Protein AF-A0A8J5R2Q1-F1 (afdb_monomer_lite)

Organism: NCBI:txid2053667

Sequence (293 aa):
MDLCDVNKKLYAVTLVGNIVWLPSKFLSENIPAETSPVNNTVGERALSIRMQKLSVTCGGLINKSMTWCVEAKNLLCGVEFQISDIKKQYLLIKEAVTLMSQINEQVSFITNVHASLAKPMNRSTVQLICRMIEVQRTLETTVYTLGPMVAQAQSRGLQYLSYEILIILENARKGLVQKDQGYRREKLDALSLTCLSMKLINGPGSADRRLIVRCALSCVRQLADAFKDDEVIKLKQKLDDYDIIADLHANIAEACDYSVLLHHQSMIPAYLMLVTGKFLARTRINFIKIKRT

Foldseek 3Di:
DDLQVVLLVDQWDDDDQLDIDGSLVVCVVPPPCVVDVRDPCSLVVVLVVCVVCLVVLLVVLLVVLVVLLVCCCPLLVPPDDDLVCLVVLLVSLLVLLVSLLSLLCSLNSNLSSCVVVVHDDDLVRLQSNVSSLVSSVVSLVSCVVSVVSLVVSLVSNLVVLLVVLLVLLVQLLVVLVPPPDDDDPLSVLLNVLSVLLNVLSPDQPDPVSLVSNVVSVVSSVVSDPSDDPVSVVVNVVSSVSNVCSNCSVVSSVVSNDPSNCVVCVVSVVSNVCVVVVVVVVVVPPDPDDDDDD

pLDDT: mean 86.74, std 14.73, range [30.5, 98.38]

Secondary structure (DSSP, 8-state):
--HHHHHHH-S-EEEETTEEE-HHHHHHHHS-TTT----TTHHHHHHHHHHHHHHHHHHHHHHHHHHHHHHHHHHHS-SS--GGGHHHHHHHHHHHHHHHHHHHHHHHHHHHHHHHTTPPPPHHHHHHHHHHHHHHHHHHHHHHHTHHHHHHHHHHHHHHHHHHHHHHHHHHHHHHHH------HHHHHHHHHHHHHHHHHTS---HHHHHHHHHHHHHHHHH---S-HHHHHHHHHHHHHHHHHHTHHHHHHHHT--THHHHTTTHHHHHHHHHHHHHHHHH-S--------

InterPro domains:
  IPR027307 WASH complex subunit 7 [PTHR31409] (3-286)
  IPR028191 WASH complex subunit 4, N-terminal [PF14745] (3-259)

Structure (mmCIF, N/CA/C/O backbone):
data_AF-A0A8J5R2Q1-F1
#
_entry.id   AF-A0A8J5R2Q1-F1
#
loop_
_atom_site.group_PDB
_atom_site.id
_atom_site.type_symbol
_atom_site.label_atom_id
_atom_site.label_alt_id
_atom_site.label_comp_id
_atom_site.label_asym_id
_atom_site.label_entity_id
_atom_site.label_seq_id
_atom_site.pdbx_PDB_ins_code
_atom_site.Cartn_x
_atom_site.Cartn_y
_atom_site.Cartn_z
_atom_site.occupancy
_atom_site.B_iso_or_equiv
_atom_site.auth_seq_id
_atom_site.auth_comp_id
_atom_site.auth_asym_id
_atom_site.auth_atom_id
_atom_site.pdbx_PDB_model_num
ATOM 1 N N . MET A 1 1 ? -15.665 16.256 -8.809 1.00 48.78 1 MET A N 1
ATOM 2 C CA . MET A 1 1 ? -14.461 16.326 -9.663 1.00 48.78 1 MET A CA 1
ATOM 3 C C . MET A 1 1 ? -14.903 15.862 -11.035 1.00 48.78 1 MET A C 1
ATOM 5 O O . MET A 1 1 ? -15.480 14.786 -11.099 1.00 48.78 1 MET A O 1
ATOM 9 N N . ASP A 1 2 ? -14.762 16.689 -12.067 1.00 70.12 2 ASP A N 1
ATOM 10 C CA . ASP A 1 2 ? -15.234 16.358 -13.417 1.00 70.12 2 ASP A CA 1
ATOM 11 C C . ASP A 1 2 ? -14.328 15.289 -14.068 1.00 70.12 2 ASP A C 1
ATOM 13 O O . ASP A 1 2 ? -13.113 15.276 -13.848 1.00 70.12 2 ASP A O 1
ATOM 17 N N . LEU A 1 3 ? -14.910 14.383 -14.854 1.00 64.44 3 LEU A N 1
ATOM 18 C CA . LEU A 1 3 ? -14.243 13.250 -15.508 1.00 64.44 3 LEU A CA 1
ATOM 19 C C . LEU A 1 3 ? -13.132 13.731 -16.462 1.00 64.44 3 LEU A C 1
ATOM 21 O O . LEU A 1 3 ? -12.053 13.135 -16.538 1.00 64.44 3 LEU A O 1
ATOM 25 N N . CYS A 1 4 ? -13.352 14.877 -17.114 1.00 64.12 4 CYS A N 1
ATOM 26 C CA . CYS A 1 4 ? -12.366 15.543 -17.965 1.00 64.12 4 CYS A CA 1
ATOM 27 C C . CYS A 1 4 ? -11.148 16.066 -17.182 1.00 64.12 4 CYS A C 1
ATOM 29 O O . CYS A 1 4 ? -10.020 16.021 -17.682 1.00 64.12 4 CYS A O 1
ATOM 31 N N . ASP A 1 5 ? -11.336 16.526 -15.944 1.00 67.19 5 ASP A N 1
ATOM 32 C CA . ASP A 1 5 ? -10.234 16.993 -15.096 1.00 67.19 5 ASP A CA 1
ATOM 33 C C . ASP A 1 5 ? -9.427 15.839 -14.496 1.00 67.19 5 ASP A C 1
ATOM 35 O O . ASP A 1 5 ? -8.221 15.980 -14.271 1.00 67.19 5 ASP A O 1
ATOM 39 N N . VAL A 1 6 ? -10.056 14.681 -14.287 1.00 65.88 6 VAL A N 1
ATOM 40 C CA . VAL A 1 6 ? -9.359 13.443 -13.909 1.00 65.88 6 VAL A CA 1
ATOM 41 C C . VAL A 1 6 ? -8.473 12.950 -15.059 1.00 65.88 6 VAL A C 1
ATOM 43 O O . VAL A 1 6 ? -7.306 12.643 -14.821 1.00 65.88 6 VAL A O 1
ATOM 46 N N . ASN A 1 7 ? -8.955 12.980 -16.308 1.00 66.62 7 ASN A N 1
ATOM 47 C CA . ASN A 1 7 ? -8.178 12.595 -17.500 1.00 66.62 7 ASN A CA 1
ATOM 48 C C . ASN A 1 7 ? -6.899 13.441 -17.693 1.00 66.62 7 ASN A C 1
ATOM 50 O O . ASN A 1 7 ? -5.855 12.930 -18.088 1.00 66.62 7 ASN A O 1
ATOM 54 N N . LYS A 1 8 ? -6.927 14.738 -17.348 1.00 65.69 8 LYS A N 1
ATOM 55 C CA . LYS A 1 8 ? -5.720 15.593 -17.385 1.00 65.69 8 LYS A CA 1
ATOM 56 C C . LYS A 1 8 ? -4.658 15.175 -16.360 1.00 65.69 8 LYS A C 1
ATOM 58 O O . LYS A 1 8 ? -3.478 15.457 -16.560 1.00 65.69 8 LYS A O 1
ATOM 63 N N . LYS A 1 9 ? -5.070 14.554 -15.250 1.00 67.50 9 LYS A N 1
ATOM 64 C CA . LYS A 1 9 ? -4.184 14.124 -14.153 1.00 67.50 9 LYS A CA 1
ATOM 65 C C . LYS A 1 9 ? -3.709 12.680 -14.316 1.00 67.50 9 LYS A C 1
ATOM 67 O O . LYS A 1 9 ? -2.588 12.370 -13.922 1.00 67.50 9 LYS A O 1
ATOM 72 N N . LEU A 1 10 ? -4.542 11.820 -14.898 1.00 67.25 10 LEU A N 1
ATOM 73 C CA . LEU A 1 10 ? -4.298 10.394 -15.094 1.00 67.25 10 LEU A CA 1
ATOM 74 C C . LEU A 1 10 ? -4.350 10.077 -16.589 1.00 67.25 10 LEU A C 1
ATOM 76 O O . LEU A 1 10 ? -5.414 9.823 -17.139 1.00 67.25 10 LEU A O 1
ATOM 80 N N . TYR A 1 11 ? -3.192 10.106 -17.251 1.00 74.25 11 TYR A N 1
ATOM 81 C CA . TYR A 1 11 ? -3.119 9.806 -18.684 1.00 74.25 11 TYR A CA 1
ATOM 82 C C . TYR A 1 11 ? -3.267 8.310 -18.994 1.00 74.25 11 TYR A C 1
ATOM 84 O O . TYR A 1 11 ? -3.882 7.930 -19.985 1.00 74.25 11 TYR A O 1
ATOM 92 N N . ALA A 1 12 ? -2.660 7.461 -18.172 1.00 80.06 12 ALA A N 1
ATOM 93 C CA . ALA A 1 12 ? -2.577 6.032 -18.412 1.00 80.06 12 ALA A CA 1
ATOM 94 C C . ALA A 1 12 ? -2.687 5.294 -17.085 1.00 80.06 12 ALA A C 1
ATOM 96 O O . ALA A 1 12 ? -2.024 5.664 -16.113 1.00 80.06 12 ALA A O 1
ATOM 97 N N . VAL A 1 13 ? -3.507 4.249 -17.073 1.00 82.12 13 VAL A N 1
ATOM 98 C CA . VAL A 1 13 ? -3.646 3.323 -15.951 1.00 82.12 13 VAL A CA 1
ATOM 99 C C . VAL A 1 13 ? -3.284 1.937 -16.460 1.00 82.12 13 VAL A C 1
ATOM 101 O O . VAL A 1 13 ? -3.893 1.442 -17.406 1.00 82.12 13 VAL A O 1
ATOM 104 N N . THR A 1 14 ? -2.275 1.314 -15.859 1.00 82.69 14 THR A N 1
ATOM 105 C CA . THR A 1 14 ? -1.981 -0.098 -16.118 1.00 82.69 14 THR A CA 1
ATOM 106 C C . THR A 1 14 ? -3.110 -0.934 -15.524 1.00 82.69 14 THR A C 1
ATOM 108 O O . THR A 1 14 ? -3.386 -0.812 -14.335 1.00 82.69 14 THR A O 1
ATOM 111 N N . LEU A 1 15 ? -3.772 -1.748 -16.349 1.00 81.44 15 LEU A N 1
ATOM 112 C CA . LEU A 1 15 ? -4.810 -2.671 -15.890 1.00 81.44 15 LEU A CA 1
ATOM 113 C C . LEU A 1 15 ? -4.178 -3.972 -15.397 1.00 81.44 15 LEU A C 1
ATOM 115 O O . LEU A 1 15 ? -4.297 -4.316 -14.229 1.00 81.44 15 LEU A O 1
ATOM 119 N N . VAL A 1 16 ? -3.499 -4.681 -16.301 1.00 76.06 16 VAL A N 1
ATOM 120 C CA . VAL A 1 16 ? -2.819 -5.954 -16.037 1.00 76.06 16 VAL A CA 1
ATOM 121 C C . VAL A 1 16 ? -1.611 -6.051 -16.964 1.00 76.06 16 VAL A C 1
ATOM 123 O O . VAL A 1 16 ? -1.753 -5.888 -18.178 1.00 76.06 16 VAL A O 1
ATOM 126 N N . GLY A 1 17 ? -0.426 -6.315 -16.409 1.00 77.44 17 GLY A N 1
ATOM 127 C CA . GLY A 1 17 ? 0.807 -6.473 -17.183 1.00 77.44 17 GLY A CA 1
ATOM 128 C C . GLY A 1 17 ? 1.112 -5.259 -18.068 1.00 77.44 17 GLY A C 1
ATOM 129 O O . GLY A 1 17 ? 1.330 -4.148 -17.582 1.00 77.44 17 GLY A O 1
ATOM 130 N N . ASN A 1 18 ? 1.113 -5.463 -19.388 1.00 77.94 18 ASN A N 1
ATOM 131 C CA . ASN A 1 18 ? 1.321 -4.415 -20.394 1.00 77.94 18 ASN A CA 1
ATOM 132 C C . ASN A 1 18 ? 0.034 -3.783 -20.945 1.00 77.94 18 ASN A C 1
ATOM 134 O O . ASN A 1 18 ? 0.104 -2.926 -21.830 1.00 77.94 18 ASN A O 1
ATOM 138 N N . ILE A 1 19 ? -1.137 -4.198 -20.462 1.00 80.44 19 ILE A N 1
ATOM 139 C CA . ILE A 1 19 ? -2.418 -3.654 -20.908 1.00 80.44 19 ILE A CA 1
ATOM 140 C C . ILE A 1 19 ? -2.651 -2.320 -20.205 1.00 80.44 19 ILE A C 1
ATOM 142 O O . ILE A 1 19 ? -2.777 -2.251 -18.981 1.00 80.44 19 ILE A O 1
ATOM 146 N N . VAL A 1 20 ? -2.736 -1.254 -20.998 1.00 85.38 20 VAL A N 1
ATOM 147 C CA . VAL A 1 20 ? -2.997 0.104 -20.518 1.00 85.38 20 VAL A CA 1
ATOM 148 C C . VAL A 1 20 ? -4.400 0.522 -20.893 1.00 85.38 20 VAL A C 1
ATOM 150 O O . VAL A 1 20 ? -4.798 0.442 -22.055 1.00 85.38 20 VAL A O 1
ATOM 153 N N . TRP A 1 21 ? -5.112 1.058 -19.915 1.00 85.06 21 TRP A N 1
ATOM 154 C CA . TRP A 1 21 ? -6.302 1.845 -20.156 1.00 85.06 21 TRP A CA 1
ATOM 155 C C . TRP A 1 21 ? -5.938 3.323 -20.282 1.00 85.06 21 TRP A C 1
ATOM 157 O O . TRP A 1 21 ? -5.275 3.901 -19.416 1.00 85.06 21 TRP A O 1
ATOM 167 N N . LEU A 1 22 ? -6.369 3.927 -21.387 1.00 83.88 22 LEU A N 1
ATOM 168 C CA . LEU A 1 22 ? -6.197 5.346 -21.676 1.00 83.88 22 LEU A CA 1
ATOM 169 C C . LEU A 1 22 ? -7.560 6.024 -21.518 1.00 83.88 22 LEU A C 1
ATOM 171 O O . LEU A 1 22 ? -8.430 5.810 -22.371 1.00 83.88 22 LEU A O 1
ATOM 175 N N . PRO A 1 23 ? -7.773 6.846 -20.474 1.00 80.50 23 PRO A N 1
ATOM 176 C CA . PRO A 1 23 ? -9.061 7.495 -20.268 1.00 80.50 23 PRO A CA 1
ATOM 177 C C . PRO A 1 23 ? -9.433 8.383 -21.456 1.00 80.50 23 PRO A C 1
ATOM 179 O O . PRO A 1 23 ? -10.582 8.388 -21.873 1.00 80.50 23 PRO A O 1
ATOM 182 N N . SER A 1 24 ? -8.462 9.052 -22.085 1.00 76.44 24 SER A N 1
ATOM 183 C CA . SER A 1 24 ? -8.674 9.838 -23.306 1.00 76.44 24 SER A CA 1
ATOM 184 C C . SER A 1 24 ? -9.337 9.035 -24.428 1.00 76.44 24 SER A C 1
ATOM 186 O O . SER A 1 24 ? -10.304 9.512 -25.015 1.00 76.44 24 SER A O 1
ATOM 188 N N . LYS A 1 25 ? -8.856 7.812 -24.684 1.00 78.81 25 LYS A N 1
ATOM 189 C CA . LYS A 1 25 ? -9.403 6.916 -25.709 1.00 78.81 25 LYS A CA 1
ATOM 190 C C . LYS A 1 25 ? -10.830 6.489 -25.362 1.00 78.81 25 LYS A C 1
ATOM 192 O O . LYS A 1 25 ? -11.720 6.569 -26.201 1.00 78.81 25 LYS A O 1
ATOM 197 N N . PHE A 1 26 ? -11.059 6.116 -24.104 1.00 82.38 26 PHE A N 1
ATOM 198 C CA . PHE A 1 26 ? -12.391 5.758 -23.625 1.00 82.38 26 PHE A CA 1
ATOM 199 C C . PHE A 1 26 ? -13.388 6.915 -23.784 1.00 82.38 26 PHE A C 1
ATOM 201 O O . PHE A 1 26 ? -14.485 6.714 -24.298 1.00 82.38 26 PHE A O 1
ATOM 208 N N . LEU A 1 27 ? -13.000 8.133 -23.396 1.00 78.50 27 LEU A N 1
ATOM 209 C CA . LEU A 1 27 ? -13.856 9.314 -23.521 1.00 78.50 27 LEU A CA 1
ATOM 210 C C . LEU A 1 27 ? -14.140 9.642 -24.990 1.00 78.50 27 LEU A C 1
ATOM 212 O O . LEU A 1 27 ? -15.287 9.913 -25.316 1.00 78.50 27 LEU A O 1
ATOM 216 N N . SER A 1 28 ? -13.151 9.556 -25.888 1.00 77.38 28 SER A N 1
ATOM 217 C CA . SER A 1 28 ? -13.387 9.806 -27.320 1.00 77.38 28 SER A CA 1
ATOM 218 C C . SER A 1 28 ? -14.335 8.799 -27.970 1.00 77.38 28 SER A C 1
ATOM 220 O O . SER A 1 28 ? -15.006 9.136 -28.937 1.00 77.38 28 SER A O 1
ATOM 222 N N . GLU A 1 29 ? -14.375 7.567 -27.460 1.00 81.31 29 GLU A N 1
ATOM 223 C CA . GLU A 1 29 ? -15.229 6.502 -27.995 1.00 81.31 29 GLU A CA 1
ATOM 224 C C . GLU A 1 29 ? -16.657 6.554 -27.430 1.00 81.31 29 GLU A C 1
ATOM 226 O O . GLU A 1 29 ? -17.583 6.080 -28.082 1.00 81.31 29 GLU A O 1
ATOM 231 N N . ASN A 1 30 ? -16.848 7.124 -26.233 1.00 81.94 30 ASN A N 1
ATOM 232 C CA . ASN A 1 30 ? -18.110 7.030 -25.487 1.00 81.94 30 ASN A CA 1
ATOM 233 C C . ASN A 1 30 ? -18.780 8.383 -25.189 1.00 81.94 30 ASN A C 1
ATOM 235 O O . ASN A 1 30 ? -19.914 8.401 -24.716 1.00 81.94 30 ASN A O 1
ATOM 239 N N . ILE A 1 31 ? -18.107 9.512 -25.437 1.00 78.12 31 ILE A N 1
ATOM 240 C CA . ILE A 1 31 ? -18.634 10.860 -25.189 1.00 78.12 31 ILE A CA 1
ATOM 241 C C . ILE A 1 31 ? -18.698 11.644 -26.511 1.00 78.12 31 ILE A C 1
ATOM 243 O O . ILE A 1 31 ? -17.717 11.649 -27.257 1.00 78.12 31 ILE A O 1
ATOM 247 N N . PRO A 1 32 ? -19.813 12.344 -26.812 1.00 74.31 32 PRO A N 1
ATOM 248 C CA . PRO A 1 32 ? -19.925 13.180 -28.005 1.00 74.31 32 PRO A CA 1
ATOM 249 C C . PRO A 1 32 ? -18.809 14.231 -28.081 1.00 74.31 32 PRO A C 1
ATOM 251 O O . PRO A 1 32 ? -18.563 14.957 -27.112 1.00 74.31 32 PRO A O 1
ATOM 254 N N . ALA A 1 33 ? -18.167 14.350 -29.249 1.00 65.12 33 ALA A N 1
ATOM 255 C CA . ALA A 1 33 ? -16.997 15.208 -29.485 1.00 65.12 33 ALA A CA 1
ATOM 256 C C . ALA A 1 33 ? -17.210 16.690 -29.109 1.00 65.12 33 ALA A C 1
ATOM 258 O O . ALA A 1 33 ? -16.263 17.387 -28.750 1.00 65.12 33 ALA A O 1
ATOM 259 N N . GLU A 1 34 ? -18.459 17.154 -29.133 1.00 60.84 34 GLU A N 1
ATOM 260 C CA . GLU A 1 34 ? -18.891 18.510 -28.767 1.00 60.84 34 GLU A CA 1
ATOM 261 C C . GLU A 1 34 ? -18.707 18.828 -27.273 1.00 60.84 34 GLU A C 1
ATOM 263 O O . GLU A 1 34 ? -18.652 19.994 -26.888 1.00 60.84 34 GLU A O 1
ATOM 268 N N . THR A 1 35 ? -18.572 17.802 -26.426 1.00 60.38 35 THR A N 1
ATOM 269 C CA . THR A 1 35 ? -18.479 17.942 -24.961 1.00 60.38 35 THR A CA 1
ATOM 270 C C . THR A 1 35 ? -17.088 17.641 -24.393 1.00 60.38 35 THR A C 1
ATOM 272 O O . THR A 1 35 ? -16.826 17.934 -23.227 1.00 60.38 35 THR A O 1
ATOM 275 N N . SER A 1 36 ? -16.158 17.105 -25.196 1.00 56.88 36 SER A N 1
ATOM 276 C CA . SER A 1 36 ? -14.777 16.865 -24.760 1.00 56.88 36 SER A CA 1
ATOM 277 C C . SER A 1 36 ? -13.800 16.834 -25.945 1.00 56.88 36 SER A C 1
ATOM 279 O O . SER A 1 36 ? -13.680 15.805 -26.613 1.00 56.88 36 SER A O 1
ATOM 281 N N . PRO A 1 37 ? -13.049 17.919 -26.224 1.00 59.97 37 PRO A N 1
ATOM 282 C CA . PRO A 1 37 ? -11.955 17.859 -27.185 1.00 59.97 37 PRO A CA 1
ATOM 283 C C . PRO A 1 37 ? -10.823 17.008 -26.594 1.00 59.97 37 PRO A C 1
ATOM 285 O O . PRO A 1 37 ? -9.973 17.486 -25.835 1.00 59.97 37 PRO A O 1
ATOM 288 N N . VAL A 1 38 ? -10.823 15.715 -26.919 1.00 60.94 38 VAL A N 1
ATOM 289 C CA . VAL A 1 38 ? -9.773 14.785 -26.502 1.00 60.94 38 VAL A CA 1
ATOM 290 C C . VAL A 1 38 ? -8.469 15.168 -27.198 1.00 60.94 38 VAL A C 1
ATOM 292 O O . VAL A 1 38 ? -8.330 15.092 -28.416 1.00 60.94 38 VAL A O 1
ATOM 295 N N . ASN A 1 39 ? -7.493 15.619 -26.412 1.00 65.81 39 ASN A N 1
ATOM 296 C CA . ASN A 1 39 ? -6.206 16.058 -26.932 1.00 65.81 39 ASN A CA 1
ATOM 297 C C . ASN A 1 39 ? -5.215 14.884 -27.007 1.00 65.81 39 ASN A C 1
ATOM 299 O O . ASN A 1 39 ? -4.712 14.415 -25.984 1.00 65.81 39 ASN A O 1
ATOM 303 N N . ASN A 1 40 ? -4.867 14.465 -28.226 1.00 65.69 40 ASN A N 1
ATOM 304 C CA . ASN A 1 40 ? -3.951 13.344 -28.482 1.00 65.69 40 ASN A CA 1
ATOM 305 C C . ASN A 1 40 ? -2.513 13.566 -27.965 1.00 65.69 40 ASN A C 1
ATOM 307 O O . ASN A 1 40 ? -1.751 12.614 -27.835 1.00 65.69 40 ASN A O 1
ATOM 311 N N . THR A 1 41 ? -2.133 14.798 -27.608 1.00 74.00 41 THR A N 1
ATOM 312 C CA . THR A 1 41 ? -0.783 15.113 -27.092 1.00 74.00 41 THR A CA 1
ATOM 313 C C . THR A 1 41 ? -0.646 14.966 -25.572 1.00 74.00 41 THR A C 1
ATOM 315 O O . THR A 1 41 ? 0.454 15.130 -25.039 1.00 74.00 41 THR A O 1
ATOM 318 N N . VAL A 1 42 ? -1.732 14.667 -24.843 1.00 77.94 42 VAL A N 1
ATOM 319 C CA . VAL A 1 42 ? -1.701 14.532 -23.370 1.00 77.94 42 VAL A CA 1
ATOM 320 C C . VAL A 1 42 ? -0.731 13.432 -22.942 1.00 77.94 42 VAL A C 1
ATOM 322 O O . VAL A 1 42 ? 0.013 13.619 -21.980 1.00 77.94 42 VAL A O 1
ATOM 325 N N . GLY A 1 43 ? -0.661 12.339 -23.701 1.00 77.00 43 GLY A N 1
ATOM 326 C CA . GLY A 1 43 ? 0.247 11.230 -23.421 1.00 77.00 43 GLY A CA 1
ATOM 327 C C . GLY A 1 43 ? 1.709 11.567 -23.548 1.00 77.00 43 GLY A C 1
ATOM 328 O O . GLY A 1 43 ? 2.506 11.274 -22.660 1.00 77.00 43 GLY A O 1
ATOM 329 N N . GLU A 1 44 ? 2.056 12.243 -24.634 1.00 83.31 44 GLU A N 1
ATOM 330 C CA . GLU A 1 44 ? 3.425 12.678 -24.871 1.00 83.31 44 GLU A CA 1
ATOM 331 C C . GLU A 1 44 ? 3.872 13.694 -23.823 1.00 83.31 44 GLU A C 1
ATOM 333 O O . GLU A 1 44 ? 4.995 13.613 -23.327 1.00 83.31 44 GLU A O 1
ATOM 338 N N . ARG A 1 45 ? 2.978 14.612 -23.430 1.00 85.50 45 ARG A N 1
ATOM 339 C CA . ARG A 1 45 ? 3.243 15.562 -22.345 1.00 85.50 45 ARG A CA 1
ATOM 340 C C . ARG A 1 45 ? 3.423 14.855 -21.006 1.00 85.50 45 ARG A C 1
ATOM 342 O O . ARG A 1 45 ? 4.389 15.149 -20.306 1.00 85.50 45 ARG A O 1
ATOM 349 N N . ALA A 1 46 ? 2.543 13.917 -20.660 1.00 85.06 46 ALA A N 1
ATOM 350 C CA . ALA A 1 46 ? 2.636 13.153 -19.418 1.00 85.06 46 ALA A CA 1
ATOM 351 C C . ALA A 1 46 ? 3.943 12.347 -19.349 1.00 85.06 46 ALA A C 1
ATOM 353 O O . ALA A 1 46 ? 4.653 12.411 -18.340 1.00 85.06 46 ALA A O 1
ATOM 354 N N . LEU A 1 47 ? 4.303 1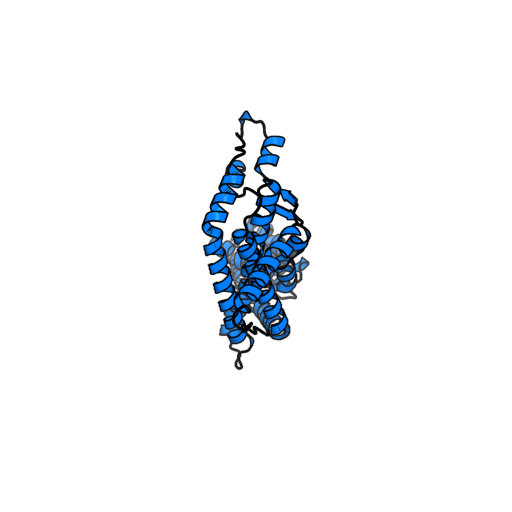1.662 -20.442 1.00 87.62 47 LEU A N 1
ATOM 355 C CA . LEU A 1 47 ? 5.572 10.951 -20.559 1.00 87.62 47 LEU A CA 1
ATOM 356 C C . LEU A 1 47 ? 6.755 11.916 -20.433 1.00 87.62 47 LEU A C 1
ATOM 358 O O . LEU A 1 47 ? 7.647 11.677 -19.627 1.00 87.62 47 LEU A O 1
ATOM 362 N N . SER A 1 48 ? 6.744 13.038 -21.157 1.00 89.25 48 SER A N 1
ATOM 363 C CA . SER A 1 48 ? 7.814 14.042 -21.109 1.00 89.25 48 SER A CA 1
ATOM 364 C C . SER A 1 48 ? 8.034 14.590 -19.695 1.00 89.25 48 SER A C 1
ATOM 366 O O . SER A 1 48 ? 9.174 14.678 -19.241 1.00 89.25 48 SER A O 1
ATOM 368 N N . ILE A 1 49 ? 6.963 14.918 -18.965 1.00 89.69 49 ILE A N 1
ATOM 369 C CA . ILE A 1 49 ? 7.045 15.424 -17.584 1.00 89.69 49 ILE A CA 1
ATOM 370 C C . ILE A 1 49 ? 7.662 14.374 -16.650 1.00 89.69 49 ILE A C 1
ATOM 372 O O . ILE A 1 49 ? 8.534 14.700 -15.839 1.00 89.69 49 ILE A O 1
ATOM 376 N N . ARG A 1 50 ? 7.232 13.109 -16.756 1.00 89.56 50 ARG A N 1
ATOM 377 C CA . ARG A 1 50 ? 7.782 12.007 -15.948 1.00 89.56 50 ARG A CA 1
ATOM 378 C C . ARG A 1 50 ? 9.245 11.739 -16.308 1.00 89.56 50 ARG A C 1
ATOM 380 O O . ARG A 1 50 ? 10.067 11.596 -15.407 1.00 89.56 50 ARG A O 1
ATOM 387 N N . MET A 1 51 ? 9.593 11.779 -17.593 1.00 92.62 51 MET A N 1
ATOM 388 C CA . MET A 1 51 ? 10.962 11.590 -18.073 1.00 92.62 51 MET A CA 1
ATOM 389 C C . MET A 1 51 ? 11.926 12.675 -17.585 1.00 92.62 51 MET A C 1
ATOM 391 O O . MET A 1 51 ? 13.038 12.349 -17.173 1.00 92.62 51 MET A O 1
ATOM 395 N N . GLN A 1 52 ? 11.501 13.944 -17.549 1.00 92.81 52 GLN A N 1
ATOM 396 C CA . GLN A 1 52 ? 12.317 15.048 -17.019 1.00 92.81 52 GLN A CA 1
ATOM 397 C C . GLN A 1 52 ? 12.692 14.851 -15.544 1.00 92.81 52 GLN A C 1
ATOM 399 O O . GLN A 1 52 ? 13.780 15.234 -15.121 1.00 92.81 52 GLN A O 1
ATOM 404 N N . LYS A 1 53 ? 11.803 14.235 -14.758 1.00 93.81 53 LYS A N 1
ATOM 405 C CA . LYS A 1 53 ? 12.011 13.997 -13.322 1.00 93.81 53 LYS A CA 1
ATOM 406 C C . LYS A 1 53 ? 12.563 12.607 -13.010 1.00 93.81 53 LYS A C 1
ATOM 408 O O . LYS A 1 53 ? 12.951 12.367 -11.870 1.00 93.81 53 LYS A O 1
ATOM 413 N N . LEU A 1 54 ? 12.650 11.710 -13.996 1.00 95.12 54 LEU A N 1
ATOM 414 C CA . LEU A 1 54 ? 12.942 10.292 -13.781 1.00 95.12 54 LEU A CA 1
ATOM 415 C C . LEU A 1 54 ? 14.237 10.057 -13.004 1.00 95.12 54 LEU A C 1
ATOM 417 O O . LEU A 1 54 ? 14.243 9.280 -12.056 1.00 95.12 54 LEU A O 1
ATOM 421 N N . SER A 1 55 ? 15.329 10.735 -13.365 1.00 96.31 55 SER A N 1
ATOM 422 C CA . SER A 1 55 ? 16.612 10.542 -12.677 1.00 96.31 55 SER A CA 1
ATOM 423 C C . SER A 1 55 ? 16.550 10.961 -11.205 1.00 96.31 55 SER A C 1
ATOM 425 O O . SER A 1 55 ? 17.123 10.282 -10.354 1.00 96.31 55 SER A O 1
ATOM 427 N N . VAL A 1 56 ? 15.848 12.058 -10.899 1.00 96.94 56 VAL A N 1
ATOM 428 C CA . VAL A 1 56 ? 15.679 12.564 -9.527 1.00 96.94 56 VAL A CA 1
ATOM 429 C C . VAL A 1 56 ? 14.767 11.633 -8.734 1.00 96.94 56 VAL A C 1
ATOM 431 O O . VAL A 1 56 ? 15.112 11.245 -7.621 1.00 96.94 56 VAL A O 1
ATOM 434 N N . THR A 1 57 ? 13.645 11.215 -9.322 1.00 96.62 57 THR A N 1
ATOM 435 C CA . THR A 1 57 ? 12.718 10.255 -8.712 1.00 96.62 57 THR A CA 1
ATOM 436 C C . THR A 1 57 ? 13.406 8.921 -8.430 1.00 96.62 57 THR A C 1
ATOM 438 O O . THR A 1 57 ? 13.313 8.418 -7.315 1.00 96.62 57 THR A O 1
ATOM 441 N N . CYS A 1 58 ? 14.154 8.381 -9.397 1.00 97.69 58 CYS A N 1
ATOM 442 C CA . CYS A 1 58 ? 14.933 7.155 -9.240 1.00 97.69 58 CYS A CA 1
ATOM 443 C C . CYS A 1 58 ? 15.940 7.290 -8.088 1.00 97.69 58 CYS A C 1
ATOM 445 O O . CYS A 1 58 ? 15.927 6.473 -7.173 1.00 97.69 58 CYS A O 1
ATOM 447 N N . GLY A 1 59 ? 16.753 8.353 -8.071 1.00 97.25 59 GLY A N 1
ATOM 448 C CA . GLY A 1 59 ? 17.705 8.598 -6.981 1.00 97.25 59 GLY A CA 1
ATOM 449 C C . GLY A 1 59 ? 17.033 8.730 -5.609 1.00 97.25 59 GLY A C 1
ATOM 450 O O . GLY A 1 59 ? 17.502 8.145 -4.636 1.00 97.25 59 GLY A O 1
ATOM 451 N N . GLY A 1 60 ? 15.902 9.436 -5.535 1.00 97.88 60 GLY A N 1
ATOM 452 C CA . GLY A 1 60 ? 15.126 9.591 -4.304 1.00 97.88 60 GLY A CA 1
ATOM 453 C C . GLY A 1 60 ? 14.548 8.273 -3.785 1.00 97.88 60 GLY A C 1
ATOM 454 O O . GLY A 1 60 ? 14.646 7.999 -2.591 1.00 97.88 60 GLY A O 1
ATOM 455 N N . LEU A 1 61 ? 13.989 7.441 -4.669 1.00 97.94 61 LEU A N 1
ATOM 456 C CA . LEU A 1 61 ? 13.465 6.120 -4.310 1.00 97.94 61 LEU A CA 1
ATOM 457 C C . LEU A 1 61 ? 14.580 5.177 -3.853 1.00 97.94 61 LEU A C 1
ATOM 459 O O . LEU A 1 61 ? 14.411 4.500 -2.843 1.00 97.94 61 LEU A O 1
ATOM 463 N N . ILE A 1 62 ? 15.731 5.177 -4.534 1.00 97.69 62 ILE A N 1
ATOM 464 C CA . ILE A 1 62 ? 16.903 4.391 -4.122 1.00 97.69 62 ILE A CA 1
ATOM 465 C C . ILE A 1 62 ? 17.341 4.801 -2.714 1.00 97.69 62 ILE A C 1
ATOM 467 O O . ILE A 1 62 ? 17.455 3.945 -1.842 1.00 97.69 62 ILE A O 1
ATOM 471 N N . ASN A 1 63 ? 17.529 6.100 -2.469 1.00 98.00 63 ASN A N 1
ATOM 472 C CA . ASN A 1 63 ? 17.982 6.588 -1.167 1.00 98.00 63 ASN A CA 1
ATOM 473 C C . ASN A 1 63 ? 17.008 6.208 -0.045 1.00 98.00 63 ASN A C 1
ATOM 475 O O . ASN A 1 63 ? 17.436 5.628 0.947 1.00 98.00 63 ASN A O 1
ATOM 479 N N . LYS A 1 64 ? 15.703 6.452 -0.230 1.00 98.38 64 LYS A N 1
ATOM 480 C CA . LYS A 1 64 ? 14.676 6.067 0.752 1.00 98.38 64 LYS A CA 1
ATOM 481 C C . LYS A 1 64 ? 14.664 4.564 1.019 1.00 98.38 64 LYS A C 1
ATOM 483 O O . LYS A 1 64 ? 14.587 4.151 2.167 1.00 98.38 64 LYS A O 1
ATOM 488 N N . SER A 1 65 ? 14.798 3.751 -0.027 1.00 98.25 65 SER A N 1
ATOM 489 C CA . SER A 1 65 ? 14.813 2.290 0.096 1.00 98.25 65 SER A CA 1
ATOM 490 C C . SER A 1 65 ? 16.024 1.791 0.885 1.00 98.25 65 SER A C 1
ATOM 492 O O . SER A 1 65 ? 15.899 0.895 1.717 1.00 98.25 65 SER A O 1
ATOM 494 N N . MET A 1 66 ? 17.199 2.386 0.661 1.00 96.94 66 MET A N 1
ATOM 495 C CA . MET A 1 66 ? 18.410 2.035 1.407 1.00 96.94 66 MET A CA 1
ATOM 496 C C . MET A 1 66 ? 18.322 2.477 2.869 1.00 96.94 66 MET A C 1
ATOM 498 O O . MET A 1 66 ? 18.679 1.697 3.751 1.00 96.94 66 MET A O 1
ATOM 502 N N . THR A 1 67 ? 17.807 3.683 3.134 1.00 97.94 67 THR A N 1
ATOM 503 C CA . THR A 1 67 ? 17.518 4.157 4.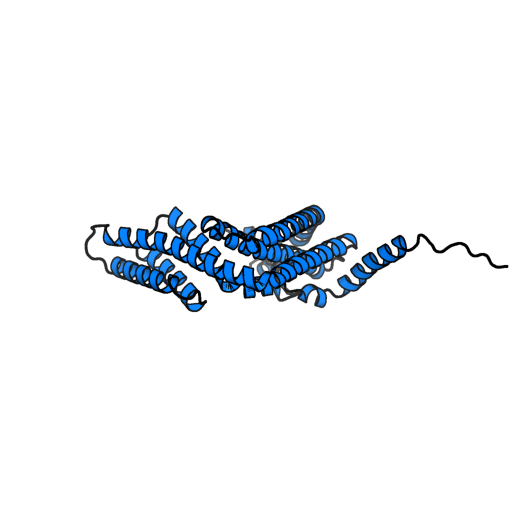496 1.00 97.94 67 THR A CA 1
ATOM 504 C C . THR A 1 67 ? 16.570 3.199 5.207 1.00 97.94 67 THR A C 1
ATOM 506 O O . THR A 1 67 ? 16.898 2.713 6.288 1.00 97.94 67 THR A O 1
ATOM 509 N N . TRP A 1 68 ? 15.469 2.827 4.552 1.00 98.12 68 TRP A N 1
ATOM 510 C CA . TRP A 1 68 ? 14.505 1.872 5.085 1.00 98.12 68 TRP A CA 1
ATOM 511 C C . TRP A 1 68 ? 15.156 0.526 5.435 1.00 98.12 68 TRP A C 1
ATOM 513 O O . TRP A 1 68 ? 14.921 -0.005 6.515 1.00 98.12 68 TRP A O 1
ATOM 523 N N . CYS A 1 69 ? 16.035 -0.015 4.580 1.00 96.81 69 CYS A N 1
ATOM 524 C CA . CYS A 1 69 ? 16.726 -1.282 4.860 1.00 96.81 69 CYS A CA 1
ATOM 525 C C . CYS A 1 69 ? 17.579 -1.224 6.139 1.00 96.81 69 CYS A C 1
ATOM 527 O O . CYS A 1 69 ? 17.672 -2.214 6.869 1.00 96.81 69 CYS A O 1
ATOM 529 N N . VAL A 1 70 ? 18.229 -0.087 6.400 1.00 95.88 70 VAL A N 1
ATOM 530 C CA . VAL A 1 70 ? 19.035 0.122 7.611 1.00 95.88 70 VAL A CA 1
ATOM 531 C C . VAL A 1 70 ? 18.129 0.272 8.831 1.00 95.88 70 VAL A C 1
ATOM 533 O O . VAL A 1 70 ? 18.343 -0.398 9.842 1.00 95.88 70 VAL A O 1
ATOM 536 N N . GLU A 1 71 ? 17.088 1.096 8.729 1.00 95.56 71 GLU A N 1
ATOM 537 C CA . GLU A 1 71 ? 16.122 1.314 9.808 1.00 95.56 71 GLU A CA 1
ATOM 538 C C . GLU A 1 71 ? 15.378 0.030 10.186 1.00 95.56 71 GLU A C 1
ATOM 540 O O . GLU A 1 71 ? 15.227 -0.255 11.371 1.00 95.56 71 GLU A O 1
ATOM 545 N N . ALA A 1 72 ? 15.002 -0.796 9.208 1.00 95.19 72 ALA A N 1
ATOM 546 C CA . ALA A 1 72 ? 14.370 -2.092 9.435 1.00 95.19 72 ALA A CA 1
ATOM 547 C C . ALA A 1 72 ? 15.256 -3.046 10.217 1.00 95.19 72 ALA A C 1
ATOM 549 O O . ALA A 1 72 ? 14.791 -3.649 11.182 1.00 95.19 72 ALA A O 1
ATOM 550 N N . LYS A 1 73 ? 16.541 -3.139 9.873 1.00 92.50 73 LYS A N 1
ATOM 551 C CA . LYS A 1 73 ? 17.477 -3.955 10.650 1.00 92.50 73 LYS A CA 1
ATOM 552 C C . LYS A 1 73 ? 17.616 -3.439 12.080 1.00 92.50 73 LYS A C 1
ATOM 554 O O . LYS A 1 73 ? 17.592 -4.237 13.006 1.00 92.50 73 LYS A O 1
ATOM 559 N N . ASN A 1 74 ? 17.707 -2.127 12.274 1.00 91.75 74 ASN A N 1
ATOM 560 C CA . ASN A 1 74 ? 17.893 -1.553 13.607 1.00 91.75 74 ASN A CA 1
ATOM 561 C C . ASN A 1 74 ? 16.641 -1.691 14.488 1.00 91.75 74 ASN A C 1
ATOM 563 O O . ASN A 1 74 ? 16.743 -2.095 15.643 1.00 91.75 74 ASN A O 1
ATOM 567 N N . LEU A 1 75 ? 15.461 -1.369 13.952 1.00 92.19 75 LEU A N 1
ATOM 568 C CA . LEU A 1 75 ? 14.214 -1.310 14.717 1.00 92.19 75 LEU A CA 1
ATOM 569 C C . LEU A 1 75 ? 13.569 -2.688 14.926 1.00 92.19 75 LEU A C 1
ATOM 571 O O . LEU A 1 75 ? 12.905 -2.902 15.940 1.00 92.19 75 LEU A O 1
ATOM 575 N N . LEU A 1 76 ? 13.731 -3.617 13.976 1.00 91.19 76 LEU A N 1
ATOM 576 C CA . LEU A 1 76 ? 13.125 -4.951 14.059 1.00 91.19 76 LEU A CA 1
ATOM 577 C C . LEU A 1 76 ? 14.045 -5.989 14.711 1.00 91.19 76 LEU A C 1
ATOM 579 O O . LEU A 1 76 ? 13.536 -6.943 15.293 1.00 91.19 76 LEU A O 1
ATOM 583 N N . CYS A 1 77 ? 15.370 -5.812 14.643 1.00 86.75 77 CYS A N 1
ATOM 584 C CA . CYS A 1 77 ? 16.339 -6.723 15.270 1.00 86.75 77 CYS A CA 1
ATOM 585 C C . CYS A 1 77 ? 16.908 -6.197 16.598 1.00 86.75 77 CYS A C 1
ATOM 587 O O . CYS A 1 77 ? 17.844 -6.794 17.129 1.00 86.75 77 CYS A O 1
ATOM 589 N N . GLY A 1 78 ? 16.394 -5.078 17.117 1.00 79.56 78 GLY A N 1
ATOM 590 C CA . GLY A 1 78 ? 16.822 -4.524 18.400 1.00 79.56 78 GLY A CA 1
ATOM 591 C C . GLY A 1 78 ? 16.646 -5.523 19.551 1.00 79.56 78 GLY A C 1
ATOM 592 O O . GLY A 1 78 ? 15.680 -6.283 19.585 1.00 79.56 78 GLY A O 1
ATOM 593 N N . VAL A 1 79 ? 17.594 -5.520 20.493 1.00 71.25 79 VAL A N 1
ATOM 594 C CA . VAL A 1 79 ? 17.652 -6.484 21.610 1.00 71.25 79 VAL A CA 1
ATOM 595 C C . VAL A 1 79 ? 16.573 -6.207 22.666 1.00 71.25 79 VAL A C 1
ATOM 597 O O . VAL A 1 79 ? 16.082 -7.135 23.306 1.00 71.25 79 VAL A O 1
ATOM 600 N N . GLU A 1 80 ? 16.157 -4.948 22.820 1.00 74.38 80 GLU A N 1
ATOM 601 C CA . GLU A 1 80 ? 15.144 -4.533 23.791 1.00 74.38 80 GLU A CA 1
ATOM 602 C C . GLU A 1 80 ? 13.884 -4.032 23.084 1.00 74.38 80 GLU A C 1
ATOM 604 O O . GLU A 1 80 ? 13.908 -3.054 22.340 1.00 74.38 80 GLU A O 1
ATOM 609 N N . PHE A 1 81 ? 12.759 -4.701 23.330 1.00 78.69 81 PHE A N 1
ATOM 610 C CA . PHE A 1 81 ? 11.461 -4.260 22.837 1.00 78.69 81 PHE A CA 1
ATOM 611 C C . PHE A 1 81 ? 10.827 -3.250 23.795 1.00 78.69 81 PHE A C 1
ATOM 613 O O . PHE A 1 81 ? 10.616 -3.556 24.969 1.00 78.69 81 PHE A O 1
ATOM 620 N N . GLN A 1 82 ? 10.418 -2.093 23.269 1.00 82.88 82 GLN A N 1
ATOM 621 C CA . GLN A 1 82 ? 9.604 -1.123 23.998 1.00 82.88 82 GLN A CA 1
ATOM 622 C C . GLN A 1 82 ? 8.206 -1.001 23.380 1.00 82.88 82 GLN A C 1
ATOM 624 O O . GLN A 1 82 ? 8.040 -0.963 22.162 1.00 82.88 82 GLN A O 1
ATOM 629 N N . ILE A 1 83 ? 7.171 -0.879 24.220 1.00 82.50 83 ILE A N 1
ATOM 630 C CA . ILE A 1 83 ? 5.776 -0.691 23.767 1.00 82.50 83 ILE A CA 1
ATOM 631 C C . ILE A 1 83 ? 5.641 0.572 22.898 1.00 82.50 83 ILE A C 1
ATOM 633 O O . ILE A 1 83 ? 4.882 0.593 21.927 1.00 82.50 83 ILE A O 1
ATOM 637 N N . SER A 1 84 ? 6.419 1.611 23.212 1.00 85.19 84 SER A N 1
ATOM 638 C CA . SER A 1 84 ? 6.525 2.856 22.442 1.00 85.19 84 SER A CA 1
ATOM 639 C C . SER A 1 84 ? 6.958 2.638 20.985 1.00 85.19 84 SER A C 1
ATOM 641 O O . SER A 1 84 ? 6.642 3.468 20.127 1.00 85.19 84 SER A O 1
ATOM 643 N N . ASP A 1 85 ? 7.627 1.525 20.678 1.00 90.19 85 ASP A N 1
ATOM 644 C CA . ASP A 1 85 ? 8.124 1.226 19.338 1.00 90.19 85 ASP A CA 1
ATOM 645 C C . ASP A 1 85 ? 7.106 0.511 18.454 1.00 90.19 85 ASP A C 1
ATOM 647 O O . ASP A 1 85 ? 7.262 0.557 17.236 1.00 90.19 85 ASP A O 1
ATOM 651 N N . ILE A 1 86 ? 6.020 -0.057 19.000 1.00 93.12 86 ILE A N 1
ATOM 652 C CA . ILE A 1 86 ? 4.998 -0.759 18.194 1.00 93.12 86 ILE A CA 1
ATOM 653 C C . ILE A 1 86 ? 4.490 0.144 17.066 1.00 93.12 86 ILE A C 1
ATOM 655 O O . ILE A 1 86 ? 4.369 -0.284 15.916 1.00 93.12 86 ILE A O 1
ATOM 659 N N . LYS A 1 87 ? 4.243 1.424 17.380 1.00 94.69 87 LYS A N 1
ATOM 660 C CA . LYS A 1 87 ? 3.796 2.400 16.384 1.00 94.69 87 LYS A CA 1
ATOM 661 C C . LYS A 1 87 ? 4.834 2.619 15.287 1.00 94.69 87 LYS A C 1
ATOM 663 O O . LYS A 1 87 ? 4.475 2.674 14.116 1.00 94.69 87 LYS A O 1
ATOM 668 N N . LYS A 1 88 ? 6.109 2.743 15.656 1.00 94.81 88 LYS A N 1
ATOM 669 C CA . LYS A 1 88 ? 7.201 2.927 14.693 1.00 94.81 88 LYS A CA 1
ATOM 670 C C . LYS A 1 88 ? 7.366 1.685 13.818 1.00 94.81 88 LYS A C 1
ATOM 672 O O . LYS A 1 88 ? 7.526 1.815 12.614 1.00 94.81 88 LYS A O 1
ATOM 677 N N . GLN A 1 89 ? 7.256 0.496 14.407 1.00 94.81 89 GLN A N 1
ATOM 678 C CA . GLN A 1 89 ? 7.405 -0.781 13.716 1.00 94.81 89 GLN A CA 1
ATOM 679 C C . GLN A 1 89 ? 6.350 -0.979 12.624 1.00 94.81 89 GLN A C 1
ATOM 681 O O . GLN A 1 89 ? 6.715 -1.262 11.485 1.00 94.81 89 GLN A O 1
ATOM 686 N N . TYR A 1 90 ? 5.053 -0.794 12.916 1.00 95.06 90 TYR A N 1
ATOM 687 C CA . TYR A 1 90 ? 4.042 -0.966 11.861 1.00 95.06 90 TYR A CA 1
ATOM 688 C C . TYR A 1 90 ? 4.116 0.148 10.808 1.00 95.06 90 TYR A C 1
ATOM 690 O O . TYR A 1 90 ? 3.874 -0.119 9.634 1.00 95.06 90 TYR A O 1
ATOM 698 N N . LEU A 1 91 ? 4.470 1.383 11.193 1.00 96.88 91 LEU A N 1
ATOM 699 C CA . LEU A 1 91 ? 4.665 2.470 10.229 1.00 96.88 91 LEU A CA 1
ATOM 700 C C . LEU A 1 91 ? 5.825 2.170 9.280 1.00 96.88 91 LEU A C 1
ATOM 702 O O . LEU A 1 91 ? 5.689 2.385 8.079 1.00 96.88 91 LEU A O 1
ATOM 706 N N . LEU A 1 92 ? 6.915 1.607 9.800 1.00 96.81 92 LEU A N 1
ATOM 707 C CA . LEU A 1 92 ? 8.044 1.162 8.999 1.00 96.81 92 LEU A CA 1
ATOM 708 C C . LEU A 1 92 ? 7.638 0.028 8.039 1.00 96.81 92 LEU A C 1
ATOM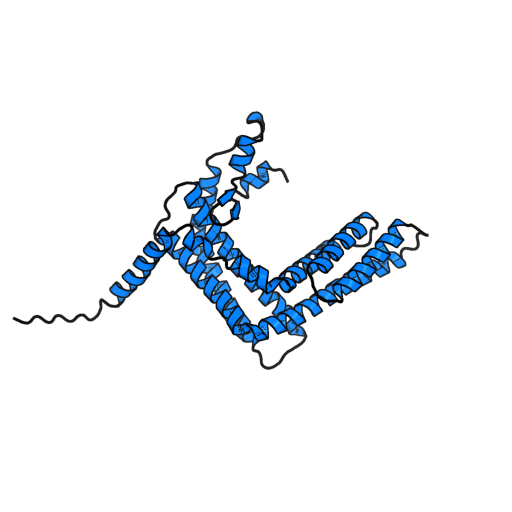 710 O O . LEU A 1 92 ? 7.997 0.050 6.866 1.00 96.81 92 LEU A O 1
ATOM 714 N N . ILE A 1 93 ? 6.838 -0.941 8.494 1.00 96.81 93 ILE A N 1
ATOM 715 C CA . ILE A 1 93 ? 6.297 -2.000 7.623 1.00 96.81 93 ILE A CA 1
ATOM 716 C C . ILE A 1 93 ? 5.422 -1.406 6.508 1.00 96.81 93 ILE A C 1
ATOM 718 O O . ILE A 1 93 ? 5.580 -1.753 5.337 1.00 96.81 93 ILE A O 1
ATOM 722 N N . LYS A 1 94 ? 4.524 -0.477 6.851 1.00 97.75 94 LYS A N 1
ATOM 723 C CA . LYS A 1 94 ? 3.676 0.232 5.883 1.00 97.75 94 LYS A CA 1
ATOM 724 C C . LYS A 1 94 ? 4.508 1.029 4.870 1.00 97.75 94 LYS A C 1
ATOM 726 O O . LYS A 1 94 ? 4.159 1.092 3.688 1.00 97.75 94 LYS A O 1
ATOM 731 N N . GLU A 1 95 ? 5.600 1.645 5.314 1.00 98.00 95 GLU A N 1
ATOM 732 C CA . GLU A 1 95 ? 6.518 2.369 4.437 1.00 98.00 95 GLU A CA 1
ATOM 733 C C . GLU A 1 95 ? 7.157 1.441 3.399 1.00 98.00 95 GLU A C 1
ATOM 735 O O . GLU A 1 95 ? 7.237 1.821 2.233 1.00 98.00 95 GLU A O 1
ATOM 740 N N . ALA A 1 96 ? 7.507 0.206 3.772 1.00 97.75 96 ALA A N 1
ATOM 741 C CA . ALA A 1 96 ? 8.044 -0.789 2.841 1.00 97.75 96 ALA A CA 1
ATOM 742 C C . ALA A 1 96 ? 7.089 -1.033 1.663 1.00 97.75 96 ALA A C 1
ATOM 744 O O . ALA A 1 96 ? 7.478 -0.900 0.502 1.00 97.75 96 ALA A O 1
ATOM 745 N N . VAL A 1 97 ? 5.814 -1.304 1.973 1.00 98.12 97 VAL A N 1
ATOM 746 C CA . VAL A 1 97 ? 4.746 -1.498 0.977 1.00 98.12 97 VAL A CA 1
ATOM 747 C C . VAL A 1 97 ? 4.603 -0.260 0.095 1.00 98.12 97 VAL A C 1
ATOM 749 O O . VAL A 1 97 ? 4.499 -0.363 -1.127 1.00 98.12 97 VAL A O 1
ATOM 752 N N . THR A 1 98 ? 4.649 0.926 0.704 1.00 97.81 98 THR A N 1
ATOM 753 C CA . THR A 1 98 ? 4.532 2.203 -0.009 1.00 97.81 98 THR A CA 1
ATOM 754 C C . THR A 1 98 ? 5.692 2.410 -0.987 1.00 97.81 98 THR A C 1
ATOM 756 O O . THR A 1 98 ? 5.461 2.789 -2.133 1.00 97.81 98 THR A O 1
ATOM 759 N N . LEU A 1 99 ? 6.933 2.142 -0.569 1.00 98.38 99 LEU A N 1
ATOM 760 C CA . LEU A 1 99 ? 8.122 2.275 -1.414 1.00 98.38 99 LEU A CA 1
ATOM 761 C C . LEU A 1 99 ? 8.102 1.283 -2.580 1.00 98.38 99 LEU A C 1
ATOM 763 O O . LEU A 1 99 ? 8.331 1.688 -3.720 1.00 98.38 99 LEU A O 1
ATOM 767 N N . MET A 1 100 ? 7.778 0.014 -2.317 1.00 98.25 100 MET A N 1
ATOM 768 C CA . MET A 1 100 ? 7.654 -1.011 -3.360 1.00 98.25 100 MET A CA 1
ATOM 769 C C . MET A 1 100 ? 6.567 -0.641 -4.375 1.00 98.25 100 MET A C 1
ATOM 771 O O . MET A 1 100 ? 6.814 -0.683 -5.578 1.00 98.25 100 MET A O 1
ATOM 775 N N . SER A 1 101 ? 5.402 -0.190 -3.899 1.00 96.88 101 SER A N 1
ATOM 776 C CA . SER A 1 101 ? 4.287 0.228 -4.759 1.00 96.88 101 SER A CA 1
ATOM 777 C C . SER A 1 101 ? 4.646 1.449 -5.608 1.00 96.88 101 SER A C 1
ATOM 779 O O . SER A 1 101 ? 4.339 1.491 -6.796 1.00 96.88 101 SER A O 1
ATOM 781 N N . GLN A 1 102 ? 5.347 2.434 -5.031 1.00 96.88 102 GLN A N 1
ATOM 782 C CA . GLN A 1 102 ? 5.825 3.606 -5.771 1.00 96.88 102 GLN A CA 1
ATOM 783 C C . GLN A 1 102 ? 6.821 3.221 -6.863 1.00 96.88 102 GLN A C 1
ATOM 785 O O . GLN A 1 102 ? 6.744 3.755 -7.968 1.00 96.88 102 GLN A O 1
ATOM 790 N N . ILE A 1 103 ? 7.751 2.307 -6.572 1.00 97.81 103 ILE A N 1
ATOM 791 C CA . ILE A 1 103 ? 8.686 1.803 -7.579 1.00 97.81 103 ILE A CA 1
ATOM 792 C C . ILE A 1 103 ? 7.917 1.099 -8.702 1.00 97.81 103 ILE A C 1
ATOM 794 O O . ILE A 1 103 ? 8.134 1.437 -9.869 1.00 97.81 103 ILE A O 1
ATOM 798 N N . ASN A 1 104 ? 6.990 0.197 -8.364 1.00 95.75 104 ASN A N 1
ATOM 799 C CA . ASN A 1 104 ? 6.171 -0.501 -9.351 1.00 95.75 104 ASN A CA 1
ATOM 800 C C . ASN A 1 104 ? 5.383 0.477 -10.235 1.00 95.75 104 ASN A C 1
ATOM 802 O O . ASN A 1 104 ? 5.419 0.364 -11.458 1.00 95.75 104 ASN A O 1
ATOM 806 N N . GLU A 1 105 ? 4.743 1.492 -9.644 1.00 93.31 105 GLU A N 1
ATOM 807 C CA . GLU A 1 105 ? 4.019 2.527 -10.390 1.00 93.31 105 GLU A CA 1
ATOM 808 C C . GLU A 1 105 ? 4.941 3.238 -11.390 1.00 93.31 105 GLU A C 1
ATOM 810 O O . GLU A 1 105 ? 4.579 3.376 -12.557 1.00 93.31 105 GLU A O 1
ATOM 815 N N . GLN A 1 106 ? 6.143 3.668 -10.975 1.00 94.00 106 GLN A N 1
ATOM 816 C CA . GLN A 1 106 ? 7.075 4.337 -11.894 1.00 94.00 106 GLN A CA 1
ATOM 817 C C . GLN A 1 106 ? 7.498 3.414 -13.039 1.00 94.00 106 GLN A C 1
ATOM 819 O O . GLN A 1 106 ? 7.493 3.830 -14.199 1.00 94.00 106 GLN A O 1
ATOM 824 N N . VAL A 1 107 ? 7.876 2.175 -12.720 1.00 94.69 107 VAL A N 1
ATOM 825 C CA . VAL A 1 107 ? 8.336 1.183 -13.699 1.00 94.69 107 VAL A CA 1
ATOM 826 C C . VAL A 1 107 ? 7.221 0.870 -14.695 1.00 94.69 107 VAL A C 1
ATOM 828 O O . VAL A 1 107 ? 7.415 1.022 -15.905 1.00 94.69 107 VAL A O 1
ATOM 831 N N . SER A 1 108 ? 6.042 0.503 -14.195 1.00 92.31 108 SER A N 1
ATOM 832 C CA . SER A 1 108 ? 4.875 0.146 -14.998 1.00 92.31 108 SER A CA 1
ATOM 833 C C . SER A 1 108 ? 4.390 1.319 -15.844 1.00 92.31 108 SER A C 1
ATOM 835 O O . SER A 1 108 ? 4.170 1.159 -17.041 1.00 92.31 108 SER A O 1
ATOM 837 N N . PHE A 1 109 ? 4.287 2.523 -15.273 1.00 91.06 109 PHE A N 1
ATOM 838 C CA . PHE A 1 109 ? 3.859 3.704 -16.022 1.00 91.06 109 PHE A CA 1
ATOM 839 C C . PHE A 1 109 ? 4.803 3.999 -17.191 1.00 91.06 109 PHE A C 1
ATOM 841 O O . PHE A 1 109 ? 4.354 4.154 -18.323 1.00 91.06 109 PHE A O 1
ATOM 848 N N . ILE A 1 110 ? 6.114 4.075 -16.943 1.00 92.00 110 ILE A N 1
ATOM 849 C CA . ILE A 1 110 ? 7.072 4.484 -17.978 1.00 92.00 110 ILE A CA 1
ATOM 850 C C . ILE A 1 110 ? 7.128 3.443 -19.093 1.00 92.00 110 ILE A C 1
ATOM 852 O O . ILE A 1 110 ? 7.000 3.799 -20.265 1.00 92.00 110 ILE A O 1
ATOM 856 N N . THR A 1 111 ? 7.281 2.166 -18.741 1.00 92.12 111 THR A N 1
ATOM 857 C CA . THR A 1 111 ? 7.381 1.077 -19.724 1.00 92.12 111 THR A CA 1
ATOM 858 C C . THR A 1 111 ? 6.119 0.973 -20.577 1.00 92.12 111 THR A C 1
ATOM 860 O O . THR A 1 111 ? 6.196 0.969 -21.808 1.00 92.12 111 THR A O 1
ATOM 863 N N . ASN A 1 112 ? 4.946 0.992 -19.946 1.00 90.00 112 ASN A N 1
ATOM 864 C CA . ASN A 1 112 ? 3.687 0.819 -20.651 1.00 90.00 112 ASN A CA 1
ATOM 865 C C . ASN A 1 112 ? 3.274 2.061 -21.462 1.00 90.00 112 ASN A C 1
ATOM 867 O O . ASN A 1 112 ? 2.710 1.932 -22.551 1.00 90.00 112 ASN A O 1
ATOM 871 N N . VAL A 1 113 ? 3.594 3.278 -21.005 1.00 87.81 113 VAL A N 1
ATOM 872 C CA . VAL A 1 113 ? 3.349 4.497 -21.795 1.00 87.81 113 VAL A CA 1
ATOM 873 C C . VAL A 1 113 ? 4.277 4.566 -23.011 1.00 87.81 113 VAL A C 1
ATOM 875 O O . VAL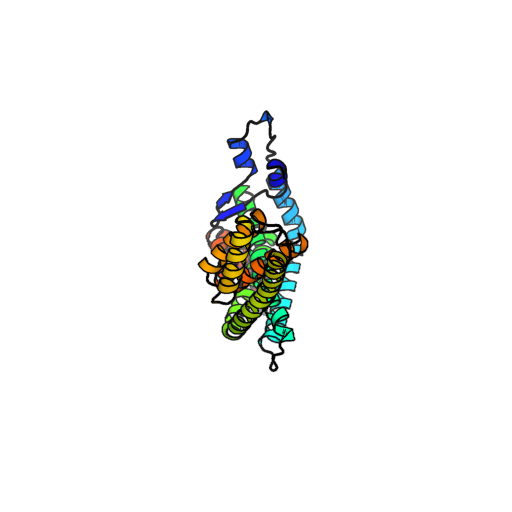 A 1 113 ? 3.817 4.909 -24.098 1.00 87.81 113 VAL A O 1
ATOM 878 N N . HIS A 1 114 ? 5.549 4.175 -22.879 1.00 89.19 114 HIS A N 1
ATOM 879 C CA . HIS A 1 114 ? 6.445 4.042 -24.032 1.00 89.19 114 HIS A CA 1
ATOM 880 C C . HIS A 1 114 ? 5.907 3.045 -25.066 1.00 89.19 114 HIS A C 1
ATOM 882 O O . HIS A 1 114 ? 5.890 3.354 -26.258 1.00 89.19 114 HIS A O 1
ATOM 888 N N . ALA A 1 115 ? 5.421 1.886 -24.611 1.00 88.06 115 ALA A N 1
ATOM 889 C CA . ALA A 1 115 ? 4.835 0.877 -25.487 1.00 88.06 115 ALA A CA 1
ATOM 890 C C . ALA A 1 115 ? 3.543 1.361 -26.166 1.00 88.06 115 ALA A C 1
ATOM 892 O O . ALA A 1 115 ? 3.427 1.256 -27.383 1.00 88.06 115 ALA A O 1
ATOM 893 N N . SER A 1 116 ? 2.603 1.950 -25.415 1.00 86.06 116 SER A N 1
ATOM 894 C CA . SER A 1 116 ? 1.330 2.444 -25.973 1.00 86.06 116 SER A CA 1
ATOM 895 C C . SER A 1 116 ? 1.504 3.584 -26.981 1.00 86.06 116 SER A C 1
ATOM 897 O O . SER A 1 116 ? 0.743 3.671 -27.940 1.00 86.06 116 SER A O 1
ATOM 899 N N . LEU A 1 117 ? 2.520 4.435 -26.800 1.00 86.06 117 LEU A N 1
ATOM 900 C CA . LEU A 1 117 ? 2.865 5.506 -27.740 1.00 86.06 117 LEU A CA 1
ATOM 901 C C . LEU A 1 117 ? 3.792 5.044 -28.877 1.00 86.06 117 LEU A C 1
ATOM 903 O O . LEU A 1 117 ? 4.191 5.873 -29.694 1.00 86.06 117 LEU A O 1
ATOM 907 N N . ALA A 1 118 ? 4.184 3.765 -28.909 1.00 87.62 118 ALA A N 1
ATOM 908 C CA . ALA A 1 118 ? 5.185 3.220 -29.827 1.00 87.62 118 ALA A CA 1
ATOM 909 C C . ALA A 1 118 ? 6.502 4.030 -29.851 1.00 87.62 118 ALA A C 1
ATOM 911 O O . ALA A 1 118 ? 7.153 4.169 -30.889 1.00 87.62 118 ALA A O 1
ATOM 912 N N . LYS A 1 119 ? 6.914 4.579 -28.697 1.00 87.12 119 LYS A N 1
ATOM 913 C CA . LYS A 1 119 ? 8.138 5.382 -28.565 1.00 87.12 119 LYS A CA 1
ATOM 914 C C . LYS A 1 119 ? 9.263 4.559 -27.945 1.00 87.12 119 LYS A C 1
ATOM 916 O O . LYS A 1 119 ? 9.118 4.118 -26.803 1.00 87.12 119 LYS A O 1
ATOM 921 N N . PRO A 1 120 ? 10.419 4.407 -28.615 1.00 88.06 120 PRO A N 1
ATOM 922 C CA . PRO A 1 120 ? 11.531 3.652 -28.054 1.00 88.06 120 PRO A CA 1
ATOM 923 C C . PRO A 1 120 ? 12.082 4.327 -26.792 1.00 88.06 120 PRO A C 1
ATOM 925 O O . PRO A 1 120 ? 12.200 5.552 -26.715 1.00 88.06 120 PRO A O 1
ATOM 928 N N . MET A 1 121 ? 12.454 3.517 -25.802 1.00 92.12 121 MET A N 1
ATOM 929 C CA . MET A 1 121 ? 13.212 3.982 -24.642 1.00 92.12 121 MET A CA 1
ATOM 930 C C . MET A 1 121 ? 14.691 4.117 -25.005 1.00 92.12 121 MET A C 1
ATOM 932 O O . MET A 1 121 ? 15.269 3.252 -25.664 1.00 92.12 121 MET A O 1
ATOM 936 N N . ASN A 1 122 ? 15.334 5.186 -24.537 1.00 90.50 122 ASN A N 1
ATOM 937 C CA . ASN A 1 122 ? 16.783 5.315 -24.660 1.00 90.50 122 ASN A CA 1
ATOM 938 C C . ASN A 1 122 ? 17.509 4.480 -23.583 1.00 90.50 122 ASN A C 1
ATOM 940 O O . ASN A 1 122 ? 16.925 4.041 -22.588 1.00 90.50 122 ASN A O 1
ATOM 944 N N . ARG A 1 123 ? 18.820 4.287 -23.764 1.00 88.06 123 ARG A N 1
ATOM 945 C CA . ARG A 1 123 ? 19.645 3.458 -22.865 1.00 88.06 123 ARG A CA 1
ATOM 946 C C . ARG A 1 123 ? 19.641 3.942 -21.412 1.00 88.06 123 ARG A C 1
ATOM 948 O O . ARG A 1 123 ? 19.632 3.115 -20.506 1.00 88.06 123 ARG A O 1
ATOM 955 N N . SER A 1 124 ? 19.652 5.256 -21.178 1.00 90.62 124 SER A N 1
ATOM 956 C CA . SER A 1 124 ? 19.639 5.808 -19.817 1.00 90.62 124 SER A CA 1
ATOM 957 C C . SER A 1 124 ? 18.310 5.545 -19.109 1.00 90.62 124 SER A C 1
ATOM 959 O O . SER A 1 124 ? 18.316 5.206 -17.929 1.00 90.62 124 SER A O 1
ATOM 961 N N . THR A 1 125 ? 17.189 5.616 -19.829 1.00 93.25 125 THR A N 1
ATOM 962 C CA . THR A 1 125 ? 15.852 5.290 -19.312 1.00 93.25 125 THR A CA 1
ATOM 963 C C . THR A 1 125 ? 15.780 3.830 -18.885 1.00 93.25 125 THR A C 1
ATOM 965 O O . THR A 1 125 ? 15.435 3.553 -17.740 1.00 93.25 125 THR A O 1
ATOM 968 N N . VAL A 1 126 ? 16.206 2.905 -19.756 1.00 93.25 126 VAL A N 1
ATOM 969 C CA . VAL A 1 126 ? 16.265 1.469 -19.429 1.00 93.25 126 VAL A CA 1
ATOM 970 C C . VAL A 1 126 ? 17.144 1.228 -18.200 1.00 93.25 126 VAL A C 1
ATOM 972 O O . VAL A 1 126 ? 16.743 0.506 -17.292 1.00 93.25 126 VAL A O 1
ATOM 975 N N . GLN A 1 127 ? 18.304 1.889 -18.111 1.00 93.38 127 GLN A N 1
ATOM 976 C CA . GLN A 1 127 ? 19.184 1.765 -16.948 1.00 93.38 127 GLN A CA 1
ATOM 977 C C . GLN A 1 127 ? 18.510 2.235 -15.647 1.00 93.38 127 GLN A C 1
ATOM 979 O O . GLN A 1 127 ? 18.660 1.578 -14.621 1.00 93.38 127 GLN A O 1
ATOM 984 N N . LEU A 1 128 ? 17.791 3.362 -15.657 1.00 95.62 128 LEU A N 1
ATOM 985 C CA . LEU A 1 128 ? 17.096 3.869 -14.467 1.00 95.62 128 LEU A CA 1
ATOM 986 C C . LEU A 1 128 ? 15.958 2.936 -14.040 1.00 95.62 128 LEU A C 1
ATOM 988 O O . LEU A 1 128 ? 15.824 2.660 -12.851 1.00 95.62 128 LEU A O 1
ATOM 992 N N . ILE A 1 129 ? 15.190 2.406 -14.996 1.00 95.25 129 ILE A N 1
ATOM 993 C CA . ILE A 1 129 ? 14.116 1.442 -14.726 1.00 95.25 129 ILE A CA 1
ATOM 994 C C . ILE A 1 129 ? 14.679 0.166 -14.096 1.00 95.25 129 ILE A C 1
ATOM 996 O O . ILE A 1 129 ? 14.229 -0.231 -13.025 1.00 95.25 129 ILE A O 1
ATOM 1000 N N . CYS A 1 130 ? 15.706 -0.440 -14.699 1.00 94.94 130 CYS A N 1
ATOM 1001 C CA . CYS A 1 130 ? 16.319 -1.654 -14.159 1.00 94.94 130 CYS A CA 1
ATOM 1002 C C . CYS A 1 130 ? 16.917 -1.432 -12.762 1.00 94.94 130 CYS A C 1
ATOM 1004 O O . CYS A 1 130 ? 16.754 -2.288 -11.900 1.00 94.94 130 CYS A O 1
ATOM 1006 N N . ARG A 1 131 ? 17.518 -0.265 -12.486 1.00 95.44 131 ARG A N 1
ATOM 1007 C CA . ARG A 1 131 ? 17.994 0.071 -11.130 1.00 95.44 131 ARG A CA 1
ATOM 1008 C C . ARG A 1 131 ? 16.860 0.182 -10.111 1.00 95.44 131 ARG A C 1
ATOM 1010 O O . ARG A 1 131 ? 17.047 -0.206 -8.963 1.00 95.44 131 ARG A O 1
ATOM 1017 N N . MET A 1 132 ? 15.700 0.714 -10.501 1.00 97.25 132 MET A N 1
ATOM 1018 C CA . MET A 1 132 ? 14.531 0.734 -9.617 1.00 97.25 132 MET A CA 1
ATOM 1019 C C . MET A 1 132 ? 14.046 -0.693 -9.321 1.00 97.25 132 MET A C 1
ATOM 1021 O O . MET A 1 132 ? 13.821 -1.010 -8.157 1.00 97.25 132 MET A O 1
ATOM 1025 N N . ILE A 1 133 ? 13.987 -1.568 -10.332 1.00 96.81 133 ILE A N 1
ATOM 1026 C CA . ILE A 1 133 ? 13.628 -2.990 -10.170 1.00 96.81 133 ILE A CA 1
ATOM 1027 C C . ILE A 1 133 ? 14.614 -3.716 -9.237 1.00 96.81 133 ILE A C 1
ATOM 1029 O O . ILE A 1 133 ? 14.196 -4.439 -8.336 1.00 96.81 133 ILE A O 1
ATOM 1033 N N . GLU A 1 134 ? 15.922 -3.496 -9.393 1.00 95.81 134 GLU A N 1
ATOM 1034 C CA . GLU A 1 134 ? 16.947 -4.070 -8.505 1.00 95.81 134 GLU A CA 1
ATOM 1035 C C . GLU A 1 134 ? 16.755 -3.643 -7.043 1.00 95.81 134 GLU A C 1
ATOM 1037 O O . GLU A 1 134 ? 16.857 -4.462 -6.124 1.00 95.81 134 GLU A O 1
ATOM 1042 N N . VAL A 1 135 ? 16.453 -2.363 -6.808 1.00 97.25 135 VAL A N 1
ATOM 1043 C CA . VAL A 1 135 ? 16.206 -1.851 -5.455 1.00 97.25 135 VAL A CA 1
ATOM 1044 C C . VAL A 1 135 ? 14.902 -2.385 -4.875 1.00 97.25 135 VAL A C 1
ATOM 1046 O O . VAL A 1 135 ? 14.880 -2.774 -3.710 1.00 97.25 135 VAL A O 1
ATOM 1049 N N . GLN A 1 136 ? 13.843 -2.486 -5.673 1.00 97.56 136 GLN A N 1
ATOM 1050 C CA . GLN A 1 136 ? 12.597 -3.128 -5.258 1.00 97.56 136 GLN A CA 1
ATOM 1051 C C . GLN A 1 136 ? 12.832 -4.583 -4.841 1.00 97.56 136 GLN A C 1
ATOM 1053 O O . GLN A 1 136 ? 12.379 -4.997 -3.777 1.00 97.56 136 GLN A O 1
ATOM 1058 N N . ARG A 1 137 ? 13.621 -5.338 -5.617 1.00 97.44 137 ARG A N 1
ATOM 1059 C CA . ARG A 1 137 ? 14.004 -6.714 -5.271 1.00 97.44 137 ARG A CA 1
ATOM 1060 C C . ARG A 1 137 ? 14.848 -6.786 -4.000 1.00 97.44 137 ARG A C 1
ATOM 1062 O O . ARG A 1 137 ? 14.721 -7.731 -3.221 1.00 97.44 137 ARG A O 1
ATOM 1069 N N . THR A 1 138 ? 15.688 -5.783 -3.760 1.00 97.25 138 THR A N 1
ATOM 1070 C CA . THR A 1 138 ? 16.473 -5.663 -2.522 1.00 97.25 138 THR A CA 1
ATOM 1071 C C . THR A 1 138 ? 15.573 -5.419 -1.308 1.00 97.25 138 THR A C 1
ATOM 1073 O O . THR A 1 138 ? 15.764 -6.065 -0.274 1.00 97.25 138 THR A O 1
ATOM 1076 N N . LEU A 1 139 ? 14.571 -4.540 -1.429 1.00 97.81 139 LEU A N 1
ATOM 1077 C CA . LEU A 1 139 ? 13.563 -4.318 -0.387 1.00 97.81 139 LEU A CA 1
ATOM 1078 C C . LEU A 1 139 ? 12.807 -5.612 -0.075 1.00 97.81 139 LEU A C 1
ATOM 1080 O O . LEU A 1 139 ? 12.727 -6.011 1.084 1.00 97.81 139 LEU A O 1
ATOM 1084 N N . GLU A 1 140 ? 12.303 -6.289 -1.108 1.00 97.75 140 GLU A N 1
ATOM 1085 C CA . GLU A 1 140 ? 11.537 -7.531 -0.978 1.00 97.75 140 GLU A CA 1
ATOM 1086 C C . GLU A 1 140 ? 12.366 -8.614 -0.271 1.00 97.75 140 GLU A C 1
ATOM 1088 O O . GLU A 1 140 ? 11.944 -9.192 0.730 1.00 97.75 140 GLU A O 1
ATOM 1093 N N . THR A 1 141 ? 13.606 -8.813 -0.724 1.00 97.50 141 THR A N 1
ATOM 1094 C CA . THR A 1 141 ? 14.549 -9.762 -0.115 1.00 97.50 141 THR A CA 1
ATOM 1095 C C . THR A 1 141 ? 14.833 -9.413 1.346 1.00 97.50 141 THR A C 1
ATOM 1097 O O . THR A 1 141 ? 14.925 -10.307 2.187 1.00 97.50 141 THR A O 1
ATOM 1100 N N . THR A 1 142 ? 14.953 -8.125 1.676 1.00 97.25 142 THR A N 1
ATOM 1101 C CA . THR A 1 142 ? 15.176 -7.671 3.056 1.00 97.25 142 THR A CA 1
ATOM 1102 C C . THR A 1 142 ? 13.972 -7.988 3.938 1.00 97.25 142 THR A C 1
ATOM 1104 O O . THR A 1 142 ? 14.163 -8.515 5.033 1.00 97.25 142 THR A O 1
ATOM 1107 N N . VAL A 1 143 ? 12.744 -7.752 3.461 1.00 96.88 143 VAL A N 1
ATOM 1108 C CA . VAL A 1 143 ? 11.524 -8.126 4.194 1.00 96.88 143 VAL A CA 1
ATOM 1109 C C . VAL A 1 143 ? 11.478 -9.632 4.446 1.00 96.88 143 VAL A C 1
ATOM 1111 O O . VAL A 1 143 ? 11.274 -10.043 5.587 1.00 96.88 143 VAL A O 1
ATOM 1114 N N . TYR A 1 144 ? 11.737 -10.455 3.426 1.00 95.81 144 TYR A N 1
ATOM 1115 C CA . TYR A 1 144 ? 11.756 -11.912 3.586 1.00 95.81 144 TYR A CA 1
ATOM 1116 C C . TYR A 1 144 ? 12.857 -12.389 4.538 1.00 95.81 144 TYR A C 1
ATOM 1118 O O . TYR A 1 144 ? 12.620 -13.263 5.369 1.00 95.81 144 TYR A O 1
ATOM 1126 N N . THR A 1 145 ? 14.042 -11.780 4.476 1.00 96.75 145 THR A N 1
ATOM 1127 C CA . THR A 1 145 ? 15.161 -12.102 5.377 1.00 96.75 145 THR A CA 1
ATOM 1128 C C . THR A 1 145 ? 14.825 -11.770 6.834 1.00 96.75 145 THR A C 1
ATOM 1130 O O . THR A 1 145 ? 15.204 -12.506 7.741 1.00 96.75 145 THR A O 1
ATOM 1133 N N . LEU A 1 146 ? 14.080 -10.686 7.069 1.00 96.00 146 LEU A N 1
ATOM 1134 C CA . LEU A 1 146 ? 13.601 -10.276 8.393 1.00 96.00 146 LEU A CA 1
ATOM 1135 C C . LEU A 1 146 ? 12.250 -10.918 8.769 1.00 96.00 146 LEU A C 1
ATOM 1137 O O . LEU A 1 146 ? 11.632 -10.504 9.751 1.00 96.00 146 LEU A O 1
ATOM 1141 N N . GLY A 1 147 ? 11.786 -11.920 8.013 1.00 95.56 147 GLY A N 1
ATOM 1142 C CA . GLY A 1 147 ? 10.429 -12.473 8.067 1.00 95.56 147 GLY A CA 1
ATOM 1143 C C . GLY A 1 147 ? 9.873 -12.736 9.473 1.00 95.56 147 GLY A C 1
ATOM 1144 O O . GLY A 1 147 ? 8.791 -12.231 9.777 1.00 95.56 147 GLY A O 1
ATOM 1145 N N . PRO A 1 148 ? 10.586 -13.450 10.369 1.00 95.00 148 PRO A N 1
ATOM 1146 C CA . PRO A 1 148 ? 10.101 -13.695 11.729 1.00 95.00 148 PRO A CA 1
ATOM 1147 C C . PRO A 1 148 ? 9.836 -12.407 12.522 1.00 95.00 148 PRO A C 1
ATOM 1149 O O . PRO A 1 148 ? 8.812 -12.289 13.196 1.00 95.00 148 PRO A O 1
ATOM 1152 N N . MET A 1 149 ? 10.724 -11.416 12.413 1.00 95.25 149 MET A N 1
ATOM 1153 C CA . MET A 1 149 ? 10.594 -10.131 13.103 1.00 95.25 149 MET A CA 1
ATOM 1154 C C . MET A 1 149 ? 9.468 -9.292 12.494 1.00 95.25 149 MET A C 1
ATOM 1156 O O . MET A 1 149 ? 8.688 -8.682 13.226 1.00 95.25 149 MET A O 1
ATOM 1160 N N . VAL A 1 150 ? 9.328 -9.319 11.165 1.00 96.56 150 VAL A N 1
ATOM 1161 C CA . VAL A 1 150 ? 8.230 -8.659 10.443 1.00 96.56 150 VAL A CA 1
ATOM 1162 C C . VAL A 1 150 ? 6.879 -9.242 10.856 1.00 96.56 150 VAL A C 1
ATOM 1164 O O . VAL A 1 150 ? 5.976 -8.478 11.183 1.00 96.56 150 VAL A O 1
ATOM 1167 N N . ALA A 1 151 ? 6.740 -10.569 10.929 1.00 95.88 151 ALA A N 1
ATOM 1168 C CA . ALA A 1 151 ? 5.497 -11.226 11.343 1.00 95.88 151 ALA A CA 1
ATOM 1169 C C . ALA A 1 151 ? 5.103 -10.868 12.788 1.00 95.88 151 ALA A C 1
ATOM 1171 O O . ALA A 1 151 ? 3.939 -10.585 13.084 1.00 95.88 151 ALA A O 1
ATOM 1172 N N . GLN A 1 152 ? 6.077 -10.809 13.701 1.00 94.25 152 GLN A N 1
ATOM 1173 C CA . GLN A 1 152 ? 5.821 -10.370 15.074 1.00 94.25 152 GLN A CA 1
ATOM 1174 C C . GLN A 1 152 ? 5.407 -8.896 15.145 1.00 94.25 152 GLN A C 1
ATOM 1176 O O . GLN A 1 152 ? 4.463 -8.556 15.861 1.00 94.25 152 GLN A O 1
ATOM 1181 N N . ALA A 1 153 ? 6.098 -8.017 14.417 1.00 94.75 153 ALA A N 1
ATOM 1182 C CA . ALA A 1 153 ? 5.767 -6.598 14.348 1.00 94.75 153 ALA A CA 1
ATOM 1183 C C . ALA A 1 153 ? 4.392 -6.361 13.696 1.00 94.75 153 ALA A C 1
ATOM 1185 O O . ALA A 1 153 ? 3.634 -5.519 14.174 1.00 94.75 153 ALA A O 1
ATOM 1186 N N . GLN A 1 154 ? 4.022 -7.150 12.684 1.00 95.94 154 GLN A N 1
ATOM 1187 C CA . GLN A 1 154 ? 2.692 -7.151 12.071 1.00 95.94 154 GLN A CA 1
ATOM 1188 C C . GLN A 1 154 ? 1.610 -7.483 13.108 1.00 95.94 154 GLN A C 1
ATOM 1190 O O . GLN A 1 154 ? 0.663 -6.715 13.268 1.00 95.94 154 GLN A O 1
ATOM 1195 N N . SER A 1 155 ? 1.773 -8.570 13.873 1.00 95.19 155 SER A N 1
ATOM 1196 C CA . SER A 1 155 ? 0.809 -8.958 14.914 1.00 95.19 155 SER A CA 1
ATOM 1197 C C . SER A 1 155 ? 0.628 -7.866 15.974 1.00 95.19 155 SER A C 1
ATOM 1199 O O . SER A 1 155 ? -0.502 -7.552 16.352 1.00 95.19 155 SER A O 1
ATOM 1201 N N . ARG A 1 156 ? 1.726 -7.265 16.451 1.00 94.62 156 ARG A N 1
ATOM 1202 C CA . ARG A 1 156 ? 1.677 -6.161 17.429 1.00 94.62 156 ARG A CA 1
ATOM 1203 C C . ARG A 1 156 ? 1.044 -4.905 16.825 1.00 94.62 156 ARG A C 1
ATOM 1205 O O . ARG A 1 156 ? 0.251 -4.238 17.484 1.00 94.62 156 ARG A O 1
ATOM 1212 N N . GLY A 1 157 ? 1.360 -4.606 15.566 1.00 95.88 157 GLY A N 1
ATOM 1213 C CA . GLY A 1 157 ? 0.785 -3.498 14.808 1.00 95.88 157 GLY A CA 1
ATOM 1214 C C . GLY A 1 157 ? -0.731 -3.611 14.671 1.00 95.88 157 GLY A C 1
ATOM 1215 O O . GLY A 1 157 ? -1.436 -2.642 14.945 1.00 95.88 157 GLY A O 1
ATOM 1216 N N . LEU A 1 158 ? -1.242 -4.802 14.341 1.00 97.00 158 LEU A N 1
ATOM 1217 C CA . LEU A 1 158 ? -2.683 -5.065 14.275 1.00 97.00 158 LEU A CA 1
ATOM 1218 C C . LEU A 1 158 ? -3.362 -4.852 15.627 1.00 97.00 158 LEU A C 1
ATOM 1220 O O . LEU A 1 158 ? -4.386 -4.180 15.688 1.00 97.00 158 LEU A O 1
ATOM 1224 N N . GLN A 1 159 ? -2.777 -5.351 16.718 1.00 95.62 159 GLN A N 1
ATOM 1225 C CA . GLN A 1 159 ? -3.319 -5.131 18.064 1.00 95.62 159 GLN A CA 1
ATOM 1226 C C . GLN A 1 159 ? -3.364 -3.641 18.427 1.00 95.62 159 GLN A C 1
ATOM 1228 O O . GLN A 1 159 ? -4.382 -3.150 18.916 1.00 95.62 159 GLN A O 1
ATOM 1233 N N . TYR A 1 160 ? -2.287 -2.905 18.144 1.00 96.06 160 TYR A N 1
ATOM 1234 C CA . TYR A 1 160 ? -2.216 -1.466 18.390 1.00 96.06 160 TYR A CA 1
ATOM 1235 C C . TYR A 1 160 ? -3.257 -0.684 17.575 1.00 96.06 160 TYR A C 1
ATOM 1237 O O . TYR A 1 160 ? -3.938 0.193 18.108 1.00 96.06 160 TYR A O 1
ATOM 1245 N N . LEU A 1 161 ? -3.414 -1.008 16.291 1.00 97.12 161 LEU A N 1
ATOM 1246 C CA . LEU A 1 161 ? -4.404 -0.371 15.425 1.00 97.12 161 LEU A CA 1
ATOM 1247 C C . LEU A 1 161 ? -5.837 -0.722 15.849 1.00 97.12 161 LEU A C 1
ATOM 1249 O O . LEU A 1 161 ? -6.669 0.182 15.920 1.00 97.12 161 LEU A O 1
ATOM 1253 N N . SER A 1 162 ? -6.115 -1.983 16.209 1.00 97.75 162 SER A N 1
ATOM 1254 C CA . SER A 1 162 ? -7.404 -2.390 16.787 1.00 97.75 162 SER A CA 1
ATOM 1255 C C . SER A 1 162 ? -7.733 -1.571 18.032 1.00 97.75 162 SER A C 1
ATOM 1257 O O . SER A 1 162 ? -8.841 -1.057 18.139 1.00 97.75 162 SER A O 1
ATOM 1259 N N . TYR A 1 163 ? -6.777 -1.393 18.947 1.00 96.62 163 TYR A N 1
ATOM 1260 C CA . TYR A 1 163 ? -6.969 -0.581 20.148 1.00 96.62 163 TYR A CA 1
ATOM 1261 C C . TYR A 1 163 ? -7.331 0.877 19.819 1.00 96.62 163 TYR A C 1
ATOM 1263 O O . TYR A 1 163 ? -8.321 1.401 20.330 1.00 96.62 163 TYR A O 1
ATOM 1271 N N . GLU A 1 164 ? -6.586 1.517 18.914 1.00 96.75 164 GLU A N 1
ATOM 1272 C CA . GLU A 1 164 ? -6.862 2.893 18.476 1.00 96.75 164 GLU A CA 1
ATOM 1273 C C . GLU A 1 164 ? -8.254 3.032 17.837 1.00 96.75 164 GLU A C 1
ATOM 1275 O O . GLU A 1 164 ? -8.960 4.009 18.092 1.00 96.75 164 GLU A O 1
ATOM 1280 N N . ILE A 1 165 ? -8.667 2.052 17.027 1.00 98.12 165 ILE A N 1
ATOM 1281 C CA . ILE A 1 165 ? -10.003 2.007 16.419 1.00 98.12 165 ILE A CA 1
ATOM 1282 C C . ILE A 1 165 ? -11.072 1.850 17.505 1.00 98.12 165 ILE A C 1
ATOM 1284 O O . ILE A 1 165 ? -12.052 2.594 17.513 1.00 98.12 165 ILE A O 1
ATOM 1288 N N . LEU A 1 166 ? -10.879 0.923 18.447 1.00 97.81 166 LEU A N 1
ATOM 1289 C CA . LEU A 1 166 ? -11.825 0.657 19.530 1.00 97.81 166 LEU A CA 1
ATOM 1290 C C . LEU A 1 166 ? -12.057 1.884 20.414 1.00 97.81 166 LEU A C 1
ATOM 1292 O O . LEU A 1 166 ? -13.195 2.109 20.812 1.00 97.81 166 LEU A O 1
ATOM 1296 N N . ILE A 1 167 ? -11.037 2.712 20.667 1.00 96.94 167 ILE A N 1
ATOM 1297 C CA . ILE A 1 167 ? -11.213 3.986 21.384 1.00 96.94 167 ILE A CA 1
ATOM 1298 C C . ILE A 1 167 ? -12.180 4.913 20.637 1.00 96.94 167 ILE A C 1
ATOM 1300 O O . ILE A 1 167 ? -13.079 5.491 21.249 1.00 96.94 167 ILE A O 1
ATOM 1304 N N . ILE A 1 168 ? -12.013 5.057 19.319 1.00 96.69 168 ILE A N 1
ATOM 1305 C CA . ILE A 1 168 ? -12.881 5.922 18.505 1.00 96.69 168 ILE A CA 1
ATOM 1306 C C . ILE A 1 168 ? -14.319 5.386 18.521 1.00 96.69 168 ILE A C 1
ATOM 1308 O O . ILE A 1 168 ? -15.264 6.146 18.732 1.00 96.69 168 ILE A O 1
ATOM 1312 N N . LEU A 1 169 ? -14.491 4.071 18.359 1.00 97.12 169 LEU A N 1
ATOM 1313 C CA . LEU A 1 169 ? -15.809 3.433 18.389 1.00 97.12 169 LEU A CA 1
ATOM 1314 C C . LEU A 1 169 ? -16.475 3.529 19.766 1.00 97.12 169 LEU A C 1
ATOM 1316 O O . LEU A 1 169 ? -17.681 3.739 19.849 1.00 97.12 169 LEU A O 1
ATOM 1320 N N . GLU A 1 170 ? -15.704 3.423 20.845 1.00 96.06 170 GLU A N 1
ATOM 1321 C CA . GLU A 1 170 ? -16.208 3.560 22.210 1.00 96.06 170 GLU A CA 1
ATOM 1322 C C . GLU A 1 170 ? -16.710 4.984 22.491 1.00 96.06 170 GLU A C 1
ATOM 1324 O O . GLU A 1 170 ? -17.750 5.162 23.130 1.00 96.06 170 GLU A O 1
ATOM 1329 N N . ASN A 1 171 ? -16.027 6.005 21.969 1.00 93.69 171 ASN A N 1
ATOM 1330 C CA . ASN A 1 171 ? -16.489 7.390 22.064 1.00 93.69 171 ASN A CA 1
ATOM 1331 C C . ASN A 1 171 ? -17.795 7.605 21.288 1.00 93.69 171 ASN A C 1
ATOM 1333 O O . ASN A 1 171 ? -18.738 8.180 21.835 1.00 93.69 171 ASN A O 1
ATOM 1337 N N . ALA A 1 172 ? -17.889 7.075 20.066 1.00 93.38 172 ALA A N 1
ATOM 1338 C CA . ALA A 1 172 ? -19.118 7.120 19.276 1.00 93.38 172 ALA A CA 1
ATOM 1339 C C . ALA A 1 172 ? -20.276 6.399 19.985 1.00 93.38 172 ALA A C 1
ATOM 1341 O O . ALA A 1 172 ? -21.379 6.935 20.103 1.00 93.38 172 ALA A O 1
ATOM 1342 N N . ARG A 1 173 ? -20.011 5.216 20.557 1.00 93.69 173 ARG A N 1
ATOM 1343 C CA . ARG A 1 173 ? -20.978 4.446 21.350 1.00 93.69 173 ARG A CA 1
ATOM 1344 C C . ARG A 1 173 ? -21.499 5.253 22.542 1.00 93.69 173 ARG A C 1
ATOM 1346 O O . ARG A 1 173 ? -22.710 5.313 22.751 1.00 93.69 173 ARG A O 1
ATOM 1353 N N . LYS A 1 174 ? -20.614 5.900 23.310 1.00 91.69 174 LYS A N 1
ATOM 1354 C CA . LYS A 1 174 ? -21.001 6.774 24.435 1.00 91.69 174 LYS A CA 1
ATOM 1355 C C . LYS A 1 174 ? -21.828 7.970 23.968 1.00 91.69 174 LYS A C 1
ATOM 1357 O O . LYS A 1 174 ? -22.854 8.254 24.579 1.00 91.69 174 LYS A O 1
ATOM 1362 N N . GLY A 1 175 ? -21.428 8.623 22.874 1.00 88.88 175 GLY A N 1
ATOM 1363 C CA . GLY A 1 175 ? -22.164 9.746 22.287 1.00 88.88 175 GLY A CA 1
ATOM 1364 C C . GLY A 1 175 ? -23.575 9.362 21.836 1.00 88.88 175 GLY A C 1
ATOM 1365 O O . GLY A 1 175 ? -24.524 10.117 22.050 1.00 88.88 175 GLY A O 1
ATOM 1366 N N . LEU A 1 176 ? -23.740 8.152 21.294 1.00 88.62 176 LEU A N 1
ATOM 1367 C CA . LEU A 1 176 ? -25.053 7.595 20.984 1.00 88.62 176 LEU A CA 1
ATOM 1368 C C . LEU A 1 176 ? -25.869 7.351 22.260 1.00 88.62 176 LEU A C 1
ATOM 1370 O O . LEU A 1 176 ? -27.032 7.721 22.302 1.00 88.62 176 LEU A O 1
ATOM 1374 N N . VAL A 1 177 ? -25.305 6.799 23.333 1.00 86.38 177 VAL A N 1
ATOM 1375 C CA . VAL A 1 177 ? -26.078 6.550 24.567 1.00 86.38 177 VAL A CA 1
ATOM 1376 C C . VAL A 1 177 ? -26.484 7.851 25.275 1.00 86.38 177 VAL A C 1
ATOM 1378 O O . VAL A 1 177 ? -27.633 7.979 25.683 1.00 86.38 177 VAL A O 1
ATOM 1381 N N . GLN A 1 178 ? -25.579 8.828 25.381 1.00 77.56 178 GLN A N 1
ATOM 1382 C CA . GLN A 1 178 ? -25.753 10.024 26.220 1.00 77.56 178 GLN A CA 1
ATOM 1383 C C . GLN A 1 178 ? -26.606 11.142 25.597 1.00 77.56 178 GLN A C 1
ATOM 1385 O O . GLN A 1 178 ? -27.094 11.999 26.328 1.00 77.56 178 GLN A O 1
ATOM 1390 N N . LYS A 1 179 ? -26.799 11.175 24.267 1.00 66.44 179 LYS A N 1
ATOM 1391 C CA . LYS A 1 179 ? -27.691 12.158 23.620 1.00 66.44 179 LYS A CA 1
ATOM 1392 C C . LYS A 1 179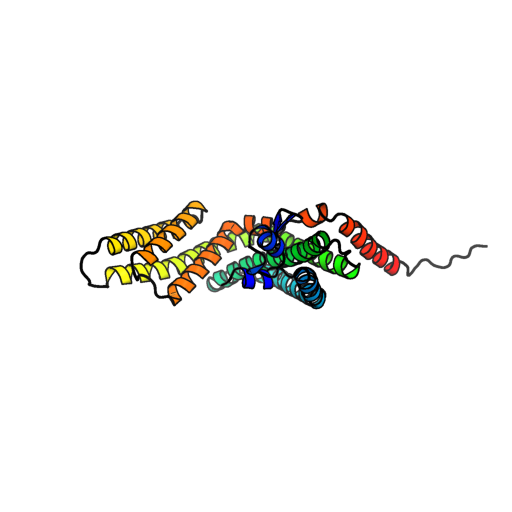 ? -29.156 11.840 23.981 1.00 66.44 179 LYS A C 1
ATOM 1394 O O . LYS A 1 179 ? -29.797 11.026 23.310 1.00 66.44 179 LYS A O 1
ATOM 1399 N N . ASP A 1 180 ? -29.659 12.459 25.045 1.00 55.84 180 ASP A N 1
ATOM 1400 C CA . ASP A 1 180 ? -30.970 12.234 25.670 1.00 55.84 180 ASP A CA 1
ATOM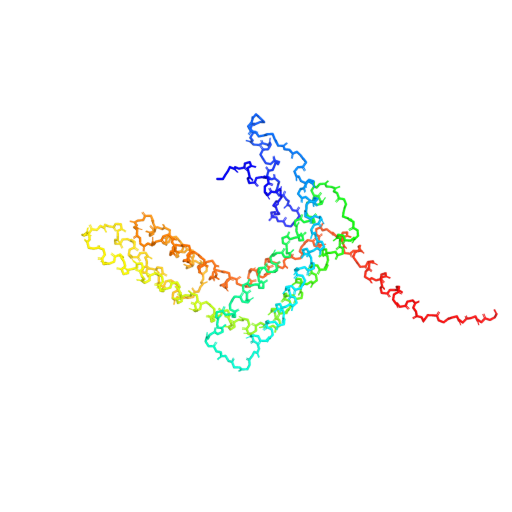 1401 C C . ASP A 1 180 ? -32.127 12.784 24.802 1.00 55.84 180 ASP A C 1
ATOM 1403 O O . ASP A 1 180 ? -32.648 13.875 25.015 1.00 55.84 180 ASP A O 1
ATOM 1407 N N . GLN A 1 181 ? -32.465 12.073 23.719 1.00 62.03 181 GLN A N 1
ATOM 1408 C CA . GLN A 1 181 ? -33.468 12.503 22.723 1.00 62.03 181 GLN A CA 1
ATOM 1409 C C . GLN A 1 181 ? -34.630 11.515 22.533 1.00 62.03 181 GLN A C 1
ATOM 1411 O O . GLN A 1 181 ? -35.280 11.502 21.486 1.00 62.03 181 GLN A O 1
ATOM 1416 N N . GLY A 1 182 ? -34.910 10.685 23.537 1.00 65.56 182 GLY A N 1
ATOM 1417 C CA . GLY A 1 182 ? -35.935 9.648 23.435 1.00 65.56 182 GLY A CA 1
ATOM 1418 C C . GLY A 1 182 ? -35.543 8.491 22.506 1.00 65.56 182 GLY A C 1
ATOM 1419 O O . GLY A 1 182 ? -34.444 8.433 21.945 1.00 65.56 182 GLY A O 1
ATOM 1420 N N . TYR A 1 183 ? -36.447 7.519 22.386 1.00 73.12 183 TYR A N 1
ATOM 1421 C CA . TYR A 1 183 ? -36.254 6.323 21.570 1.00 73.12 183 TYR A CA 1
ATOM 1422 C C . TYR A 1 183 ? -36.323 6.658 20.072 1.00 73.12 183 TYR A C 1
ATOM 1424 O O . TYR A 1 183 ? -37.308 7.222 19.601 1.00 73.12 183 TYR A O 1
ATOM 1432 N N . ARG A 1 184 ? -35.290 6.270 19.314 1.00 83.38 184 ARG A N 1
ATOM 1433 C CA . ARG A 1 184 ? -35.286 6.274 17.843 1.00 83.38 184 ARG A CA 1
ATOM 1434 C C . ARG A 1 184 ? -34.708 4.957 17.344 1.00 83.38 184 ARG A C 1
ATOM 1436 O O . ARG A 1 184 ? -33.655 4.533 17.826 1.00 83.38 184 ARG A O 1
ATOM 1443 N N . ARG A 1 185 ? -35.382 4.316 16.390 1.00 86.94 185 ARG A N 1
ATOM 1444 C CA . ARG A 1 185 ? -34.986 3.003 15.863 1.00 86.94 185 ARG A CA 1
ATOM 1445 C C . ARG A 1 185 ? -33.621 3.066 15.178 1.00 86.94 185 ARG A C 1
ATOM 1447 O O . ARG A 1 185 ? -32.755 2.252 15.468 1.00 86.94 185 ARG A O 1
ATOM 1454 N N . GLU A 1 186 ? -33.388 4.102 14.383 1.00 89.81 186 GLU A N 1
ATOM 1455 C CA . GLU A 1 186 ? -32.140 4.345 13.650 1.00 89.81 186 GLU A CA 1
ATOM 1456 C C . GLU A 1 186 ? -30.948 4.479 14.606 1.00 89.81 186 GLU A C 1
ATOM 1458 O O . GLU A 1 186 ? -29.853 3.986 14.345 1.00 89.81 186 GLU A O 1
ATOM 1463 N N . LYS A 1 187 ? -31.180 5.101 15.766 1.00 88.56 187 LYS A N 1
ATOM 1464 C CA . LYS A 1 187 ? -30.182 5.260 16.825 1.00 88.56 187 LYS A CA 1
ATOM 1465 C C . LYS A 1 187 ? -29.839 3.922 17.489 1.00 88.56 187 LYS A C 1
ATOM 1467 O O . LYS A 1 187 ? -28.673 3.676 17.796 1.00 88.56 187 LYS A O 1
ATOM 1472 N N . LEU A 1 188 ? -30.835 3.059 17.703 1.00 91.19 188 LEU A N 1
ATOM 1473 C CA . LEU A 1 188 ? -30.635 1.705 18.229 1.00 91.19 188 LEU A CA 1
ATOM 1474 C C . LEU A 1 188 ? -29.879 0.821 17.226 1.00 91.19 188 LEU A C 1
ATOM 1476 O O . LEU A 1 188 ? -28.966 0.088 17.618 1.00 91.19 188 LEU A O 1
ATOM 1480 N N . ASP A 1 189 ? -30.211 0.932 15.941 1.00 94.06 189 ASP A N 1
ATOM 1481 C CA . ASP A 1 189 ? -29.526 0.223 14.860 1.00 94.06 189 ASP A CA 1
ATOM 1482 C C . ASP A 1 189 ? -28.064 0.691 14.749 1.00 94.06 189 ASP A C 1
ATOM 1484 O O . ASP A 1 189 ? -27.147 -0.132 14.748 1.00 94.06 189 ASP A O 1
ATOM 1488 N N . ALA A 1 190 ? -27.814 2.005 14.784 1.00 94.75 190 ALA A N 1
ATOM 1489 C CA . ALA A 1 190 ? -26.466 2.577 14.803 1.00 94.75 190 ALA A CA 1
ATOM 1490 C C . ALA A 1 190 ? -25.644 2.114 16.020 1.00 94.75 190 ALA A C 1
ATOM 1492 O O . ALA A 1 190 ? -24.465 1.769 15.891 1.00 94.75 190 ALA A O 1
ATOM 1493 N N . LEU A 1 191 ? -26.257 2.052 17.207 1.00 94.69 191 LEU A N 1
ATOM 1494 C CA . LEU A 1 191 ? -25.608 1.530 18.410 1.00 94.69 191 LEU A CA 1
ATOM 1495 C C . LEU A 1 191 ? -25.241 0.046 18.248 1.00 94.69 191 LEU A C 1
ATOM 1497 O O . LEU A 1 191 ? -24.121 -0.356 18.567 1.00 94.69 191 LEU A O 1
ATOM 1501 N N . SER A 1 192 ? -26.160 -0.758 17.711 1.00 95.88 192 SER A N 1
ATOM 1502 C CA . SER A 1 192 ? -25.959 -2.194 17.485 1.00 95.88 192 SER A CA 1
ATOM 1503 C C . SER A 1 192 ? -24.839 -2.461 16.478 1.00 95.88 192 SER A C 1
ATOM 1505 O O . SER A 1 192 ? -23.964 -3.289 16.734 1.00 95.88 192 SER A O 1
ATOM 1507 N N . LEU A 1 193 ? -24.810 -1.710 15.374 1.00 97.75 193 LEU A N 1
ATOM 1508 C CA . LEU A 1 193 ? -23.760 -1.781 14.355 1.00 97.75 193 LEU A CA 1
ATOM 1509 C C . LEU A 1 193 ? -22.397 -1.323 14.890 1.00 97.75 193 LEU A C 1
ATOM 1511 O O . LEU A 1 193 ? -21.371 -1.924 14.564 1.00 97.75 193 LEU A O 1
ATOM 1515 N N . THR A 1 194 ? -22.368 -0.308 15.756 1.00 97.25 194 THR A N 1
ATOM 1516 C CA . THR A 1 194 ? -21.134 0.131 16.430 1.00 97.25 194 THR A CA 1
ATOM 1517 C C . THR A 1 194 ? -20.587 -0.977 17.332 1.00 97.25 194 THR A C 1
ATOM 1519 O O . THR A 1 194 ? -19.420 -1.350 17.218 1.00 97.25 194 THR A O 1
ATOM 1522 N N . CYS A 1 195 ? -21.437 -1.585 18.165 1.00 97.19 195 CYS A N 1
ATOM 1523 C CA . CYS A 1 195 ? -21.064 -2.717 19.018 1.00 97.19 195 CYS A CA 1
ATOM 1524 C C . CYS A 1 195 ? -20.609 -3.943 18.209 1.00 97.19 195 CYS A C 1
ATOM 1526 O O . CYS A 1 195 ? -19.648 -4.613 18.594 1.00 97.19 195 CYS A O 1
ATOM 1528 N N . LEU A 1 196 ? -21.269 -4.241 17.084 1.00 97.88 196 LEU A N 1
ATOM 1529 C CA . LEU A 1 196 ? -20.839 -5.289 16.156 1.00 97.88 196 LEU A CA 1
ATOM 1530 C C . LEU A 1 196 ? -19.434 -4.993 15.620 1.00 97.88 196 LEU A C 1
ATOM 1532 O O . LEU A 1 196 ? -18.564 -5.860 15.669 1.00 97.88 196 LEU A O 1
ATOM 1536 N N . SER A 1 197 ? -19.196 -3.758 15.178 1.00 98.19 197 SER A N 1
ATOM 1537 C CA . SER A 1 197 ? -17.907 -3.329 14.629 1.00 98.19 197 SER A CA 1
ATOM 1538 C C . SER A 1 197 ? -16.779 -3.491 15.652 1.00 98.19 197 SER A C 1
ATOM 1540 O O . SER A 1 197 ? -15.724 -4.032 15.329 1.00 98.19 197 SER A O 1
ATOM 1542 N N . MET A 1 198 ? -17.027 -3.124 16.914 1.00 98.12 198 MET A N 1
ATOM 1543 C CA . MET A 1 198 ? -16.080 -3.339 18.014 1.00 98.12 198 MET A CA 1
ATOM 1544 C C . MET A 1 198 ? -15.761 -4.826 18.228 1.00 98.12 198 MET A C 1
ATOM 1546 O O . MET A 1 198 ? -14.594 -5.195 18.347 1.00 98.12 198 MET A O 1
ATOM 1550 N N . LYS A 1 199 ? -16.777 -5.703 18.233 1.00 97.50 199 LYS A N 1
ATOM 1551 C CA . LYS A 1 199 ? -16.575 -7.157 18.383 1.00 97.50 199 LYS A CA 1
ATOM 1552 C C . LYS A 1 199 ? -15.744 -7.750 17.244 1.00 97.50 199 LYS A C 1
ATOM 1554 O O . LYS A 1 199 ? -14.914 -8.621 17.488 1.00 97.50 199 LYS A O 1
ATOM 1559 N N . LEU A 1 200 ? -15.965 -7.288 16.014 1.00 97.62 200 LEU A N 1
ATOM 1560 C CA . LEU A 1 200 ? -15.251 -7.775 14.833 1.00 97.62 200 LEU A CA 1
ATOM 1561 C C . LEU A 1 200 ? -13.783 -7.322 14.822 1.00 97.62 200 LEU A C 1
ATOM 1563 O O . LEU A 1 200 ? -12.912 -8.155 14.570 1.00 97.62 200 LEU A O 1
ATOM 1567 N N . ILE A 1 201 ? -13.512 -6.054 15.161 1.00 96.88 201 ILE A N 1
ATOM 1568 C CA . ILE A 1 201 ? -12.153 -5.481 15.262 1.00 96.88 201 ILE A CA 1
ATOM 1569 C C . ILE A 1 201 ? -11.328 -6.110 16.393 1.00 96.88 201 ILE A C 1
ATOM 1571 O O . ILE A 1 201 ? -10.104 -6.199 16.289 1.00 96.88 201 ILE A O 1
ATOM 1575 N N . ASN A 1 202 ? -11.980 -6.567 17.464 1.00 92.81 202 ASN A N 1
ATOM 1576 C CA . ASN A 1 202 ? -11.316 -7.231 18.588 1.00 92.81 202 ASN A CA 1
ATOM 1577 C C . ASN A 1 202 ? -10.984 -8.718 18.329 1.00 92.81 202 ASN A C 1
ATOM 1579 O O . ASN A 1 202 ? -10.596 -9.438 19.245 1.00 92.81 202 ASN A O 1
ATOM 1583 N N . GLY A 1 203 ? -11.175 -9.214 17.106 1.00 89.75 203 GLY A N 1
ATOM 1584 C CA . GLY A 1 203 ? -10.807 -10.576 16.724 1.00 89.75 203 GLY A CA 1
ATOM 1585 C C . GLY A 1 203 ? -9.782 -10.621 15.588 1.00 89.75 203 GLY A C 1
ATOM 1586 O O . GLY A 1 203 ? -9.159 -9.605 15.286 1.00 89.75 203 GLY A O 1
ATOM 1587 N N . PRO A 1 204 ? -9.579 -11.789 14.947 1.00 90.56 204 PRO A N 1
ATOM 1588 C CA . PRO A 1 204 ? -8.673 -11.907 13.808 1.00 90.56 204 PRO A CA 1
ATOM 1589 C C . PRO A 1 204 ? -9.042 -10.934 12.686 1.00 90.56 204 PRO A C 1
ATOM 1591 O O . PRO A 1 204 ? -10.212 -10.808 12.323 1.00 90.56 204 PRO A O 1
ATOM 1594 N N . GLY A 1 205 ? -8.033 -10.295 12.099 1.00 92.44 205 GLY A N 1
ATOM 1595 C CA . GLY A 1 205 ? -8.184 -9.331 11.009 1.00 92.44 205 GLY A CA 1
ATOM 1596 C C . GLY A 1 205 ? -8.462 -9.973 9.649 1.00 92.44 205 GLY A C 1
ATOM 1597 O O . GLY A 1 205 ? -7.789 -9.631 8.688 1.00 92.44 205 GLY A O 1
ATOM 1598 N N . SER A 1 206 ? -9.403 -10.916 9.551 1.00 95.12 206 SER A N 1
ATOM 1599 C CA . SER A 1 206 ? -9.800 -11.553 8.282 1.00 95.12 206 SER A CA 1
ATOM 1600 C C . SER A 1 206 ? -10.525 -10.575 7.349 1.00 95.12 206 SER A C 1
ATOM 1602 O O . SER A 1 206 ? -11.298 -9.750 7.843 1.00 95.12 206 SER A O 1
ATOM 1604 N N . ALA A 1 207 ? -10.386 -10.747 6.031 1.00 95.94 207 ALA A N 1
ATOM 1605 C CA . ALA A 1 207 ? -11.016 -9.899 5.012 1.00 95.94 207 ALA A CA 1
ATOM 1606 C C . ALA A 1 207 ? -12.530 -9.685 5.227 1.00 95.94 207 ALA A C 1
ATOM 1608 O O . ALA A 1 207 ? -12.980 -8.540 5.259 1.00 95.94 207 ALA A O 1
ATOM 1609 N N . ASP A 1 208 ? -13.296 -10.750 5.492 1.00 96.62 208 ASP A N 1
ATOM 1610 C CA . ASP A 1 208 ? -14.752 -10.661 5.704 1.00 96.62 208 ASP A CA 1
ATOM 1611 C C . ASP A 1 208 ? -15.119 -9.760 6.885 1.00 96.62 208 ASP A C 1
ATOM 1613 O O . ASP A 1 208 ? -15.994 -8.903 6.792 1.00 96.62 208 ASP A O 1
ATOM 1617 N N . ARG A 1 209 ? -14.415 -9.909 8.012 1.00 97.31 209 ARG A N 1
ATOM 1618 C CA . ARG A 1 209 ? -14.651 -9.083 9.205 1.00 97.31 209 ARG A CA 1
ATOM 1619 C C . ARG A 1 209 ? -14.357 -7.616 8.928 1.00 97.31 209 ARG A C 1
ATOM 1621 O O . ARG A 1 209 ? -15.144 -6.764 9.334 1.00 97.31 209 ARG A O 1
ATOM 1628 N N . ARG A 1 210 ? -13.255 -7.321 8.232 1.00 97.44 210 ARG A N 1
ATOM 1629 C CA . ARG A 1 210 ? -12.876 -5.945 7.874 1.00 97.44 210 ARG A CA 1
ATOM 1630 C C . ARG A 1 210 ? -13.909 -5.328 6.926 1.00 97.44 210 ARG A C 1
ATOM 1632 O O . ARG A 1 210 ? -14.331 -4.196 7.152 1.00 97.44 210 ARG A O 1
ATOM 1639 N N . LEU A 1 211 ? -14.406 -6.092 5.950 1.00 97.44 211 LEU A N 1
ATOM 1640 C CA . LEU A 1 211 ? -15.489 -5.669 5.059 1.00 97.44 211 LEU A CA 1
ATOM 1641 C C . LEU A 1 211 ? -16.787 -5.378 5.827 1.00 97.44 211 LEU A C 1
ATOM 1643 O O . LEU A 1 211 ? -17.356 -4.297 5.677 1.00 97.44 211 LEU A O 1
ATOM 1647 N N . ILE A 1 212 ? -17.227 -6.295 6.696 1.00 98.00 212 ILE A N 1
ATOM 1648 C CA . ILE A 1 212 ? -18.442 -6.112 7.505 1.00 98.00 212 ILE A CA 1
ATOM 1649 C C . ILE A 1 212 ? -18.316 -4.870 8.393 1.00 98.00 212 ILE A C 1
ATOM 1651 O O . ILE A 1 212 ? -19.270 -4.100 8.490 1.00 98.00 212 ILE A O 1
ATOM 1655 N N . VAL A 1 213 ? -17.145 -4.624 8.995 1.00 98.12 213 VAL A N 1
ATOM 1656 C CA . VAL A 1 213 ? -16.883 -3.398 9.769 1.00 98.12 213 VAL A CA 1
ATOM 1657 C C . VAL A 1 213 ? -17.049 -2.153 8.896 1.00 98.12 213 VAL A C 1
ATOM 1659 O O . VAL A 1 213 ? -17.745 -1.222 9.295 1.00 98.12 213 VAL A O 1
ATOM 1662 N N . ARG A 1 214 ? -16.467 -2.122 7.690 1.00 97.25 214 ARG A N 1
ATOM 1663 C CA . ARG A 1 214 ? -16.596 -0.978 6.765 1.00 97.25 214 ARG A CA 1
ATOM 1664 C C . ARG A 1 214 ? -18.058 -0.720 6.391 1.00 97.25 214 ARG A C 1
ATOM 1666 O O . ARG A 1 214 ? -18.503 0.428 6.444 1.00 97.25 214 ARG A O 1
ATOM 1673 N N . CYS A 1 215 ? -18.813 -1.771 6.070 1.00 97.12 215 CYS A N 1
ATOM 1674 C CA . CYS A 1 215 ? -20.240 -1.674 5.766 1.00 97.12 215 CYS A CA 1
ATOM 1675 C C . CYS A 1 215 ? -21.040 -1.162 6.971 1.00 97.12 215 CYS A C 1
ATOM 1677 O O . CYS A 1 215 ? -21.785 -0.191 6.844 1.00 97.12 215 CYS A O 1
ATOM 1679 N N . ALA A 1 216 ? -20.836 -1.757 8.148 1.00 97.38 216 ALA A N 1
ATOM 1680 C CA . ALA A 1 216 ? -21.521 -1.370 9.375 1.00 97.38 216 ALA A CA 1
ATOM 1681 C C . ALA A 1 216 ? -21.266 0.102 9.721 1.00 97.38 216 ALA A C 1
ATOM 1683 O O . ALA A 1 216 ? -22.213 0.842 9.972 1.00 97.38 216 ALA A O 1
ATOM 1684 N N . LEU A 1 217 ? -20.013 0.561 9.664 1.00 96.50 217 LEU A N 1
ATOM 1685 C CA . LEU A 1 217 ? -19.656 1.952 9.956 1.00 96.50 217 LEU A CA 1
ATOM 1686 C C . LEU A 1 217 ? -20.194 2.938 8.912 1.00 96.50 217 LEU A C 1
ATOM 1688 O O . LEU A 1 217 ? -20.586 4.051 9.268 1.00 96.50 217 LEU A O 1
ATOM 1692 N N . SER A 1 218 ? -20.276 2.531 7.642 1.00 94.62 218 SER A N 1
ATOM 1693 C CA . SER A 1 218 ? -20.945 3.325 6.608 1.00 94.62 218 SER A CA 1
ATOM 1694 C C . SER A 1 218 ? -22.433 3.509 6.919 1.00 94.62 218 SER A C 1
ATOM 1696 O O . SER A 1 218 ? -22.950 4.617 6.787 1.00 94.62 218 SER A O 1
ATOM 1698 N N . CYS A 1 219 ? -23.115 2.456 7.382 1.00 95.06 219 CYS A N 1
ATOM 1699 C CA . CYS A 1 219 ? -24.507 2.540 7.823 1.00 95.06 219 CYS A CA 1
ATOM 1700 C C . CYS A 1 219 ? -24.656 3.400 9.084 1.00 95.06 219 CYS A C 1
ATOM 1702 O O . CYS A 1 219 ? -25.533 4.255 9.125 1.00 95.06 219 CYS A O 1
ATOM 1704 N N . VAL A 1 220 ? -23.777 3.248 10.085 1.00 94.50 220 VAL A N 1
ATOM 1705 C CA . VAL A 1 220 ? -23.793 4.080 11.306 1.00 94.50 220 VAL A CA 1
ATOM 1706 C C . VAL A 1 220 ? -23.763 5.565 10.954 1.00 94.50 220 VAL A C 1
ATOM 1708 O O . VAL A 1 220 ? -24.573 6.322 11.480 1.00 94.50 220 VAL A O 1
ATOM 1711 N N . ARG A 1 221 ? -22.891 5.970 10.021 1.00 90.06 221 ARG A N 1
ATOM 1712 C CA . ARG A 1 221 ? -22.783 7.363 9.561 1.00 90.06 221 ARG A CA 1
ATOM 1713 C C . ARG A 1 221 ? -24.068 7.891 8.909 1.00 90.06 221 ARG A C 1
ATOM 1715 O O . ARG A 1 221 ? -24.333 9.083 8.985 1.00 90.06 221 ARG A O 1
ATOM 1722 N N . GLN A 1 222 ? -24.835 7.033 8.239 1.00 90.44 222 GLN A N 1
ATOM 1723 C CA . GLN A 1 222 ? -26.098 7.417 7.595 1.00 90.44 222 GLN A CA 1
ATOM 1724 C C . GLN A 1 222 ? -27.268 7.456 8.585 1.00 90.44 222 GLN A C 1
ATOM 1726 O O . GLN A 1 222 ? -28.162 8.284 8.447 1.00 90.44 222 GLN A O 1
ATOM 1731 N N . LEU A 1 223 ? -27.263 6.558 9.572 1.00 87.94 223 LEU A N 1
ATOM 1732 C CA . LEU A 1 223 ? -28.347 6.390 10.541 1.00 87.94 223 LEU A CA 1
ATOM 1733 C C . LEU A 1 223 ? -28.273 7.392 11.697 1.00 87.94 223 LEU A C 1
ATOM 1735 O O . LEU A 1 223 ? -29.301 7.740 12.279 1.00 87.94 223 LEU A O 1
ATOM 1739 N N . ALA A 1 224 ? -27.068 7.835 12.063 1.00 84.75 224 ALA A N 1
ATOM 1740 C CA . ALA A 1 224 ? -26.871 8.732 13.189 1.00 84.75 224 ALA A CA 1
ATOM 1741 C C . ALA A 1 224 ? -25.632 9.622 13.037 1.00 84.75 224 ALA A C 1
ATOM 1743 O O . ALA A 1 224 ? -24.598 9.225 12.501 1.00 84.75 224 ALA A O 1
ATOM 1744 N N . ASP A 1 225 ? -25.710 10.804 13.643 1.00 85.19 225 ASP A N 1
ATOM 1745 C CA . ASP A 1 225 ? -24.568 11.688 13.885 1.00 85.19 225 ASP A CA 1
ATOM 1746 C C . ASP A 1 225 ? -23.724 11.159 15.065 1.00 85.19 225 ASP A C 1
ATOM 1748 O O . ASP A 1 225 ? -23.754 11.681 16.190 1.00 85.19 225 ASP A O 1
ATOM 1752 N N . ALA A 1 226 ? -23.075 10.016 14.819 1.00 85.31 226 ALA A N 1
ATOM 1753 C CA . ALA A 1 226 ? -22.275 9.268 15.788 1.00 85.31 226 ALA A CA 1
ATOM 1754 C C . ALA A 1 226 ? -20.803 9.709 15.828 1.00 85.31 226 ALA A C 1
ATOM 1756 O O . ALA A 1 226 ? -20.131 9.475 16.830 1.00 85.31 226 ALA A O 1
ATOM 1757 N N . PHE A 1 227 ? -20.311 10.330 14.752 1.00 88.12 227 PHE A N 1
ATOM 1758 C CA . PHE A 1 227 ? -18.913 10.722 14.578 1.00 88.12 227 PHE A CA 1
ATOM 1759 C C . PHE A 1 227 ? -18.825 12.167 14.105 1.00 88.12 227 PHE A C 1
ATOM 1761 O O . PHE A 1 227 ? -19.559 12.563 13.202 1.00 88.12 227 PHE A O 1
ATOM 1768 N N . LYS A 1 228 ? -17.862 12.920 14.637 1.00 88.25 228 LYS A N 1
ATOM 1769 C CA . LYS A 1 228 ? -17.470 14.210 14.051 1.00 88.25 228 LYS A CA 1
ATOM 1770 C C . LYS A 1 228 ? -16.649 13.991 12.777 1.00 88.25 228 LYS A C 1
ATOM 1772 O O . LYS A 1 228 ? -15.980 12.966 12.650 1.00 88.25 228 LYS A O 1
ATOM 1777 N N . ASP A 1 229 ? -16.611 14.973 11.877 1.00 89.06 229 ASP A N 1
ATOM 1778 C CA . ASP A 1 229 ? -15.869 14.860 10.608 1.00 89.06 229 ASP A CA 1
ATOM 1779 C C . ASP A 1 229 ? -14.382 14.502 10.802 1.00 89.06 229 ASP A C 1
ATOM 1781 O O . ASP A 1 229 ? -13.867 13.603 10.133 1.00 89.06 229 ASP A O 1
ATOM 1785 N N . ASP A 1 230 ? -13.705 15.109 11.782 1.00 91.50 230 ASP A N 1
ATOM 1786 C CA . ASP A 1 230 ? -12.305 14.788 12.102 1.00 91.50 230 ASP A CA 1
ATOM 1787 C C . ASP A 1 230 ? -12.125 13.345 12.605 1.00 91.50 230 ASP A C 1
ATOM 1789 O O . ASP A 1 230 ? -11.136 12.675 12.289 1.00 91.50 230 ASP A O 1
ATOM 1793 N N . GLU A 1 231 ? -13.094 12.829 13.368 1.00 92.00 231 GLU A N 1
ATOM 1794 C CA . GLU A 1 231 ? -13.085 11.443 13.845 1.00 92.00 231 GLU A CA 1
ATOM 1795 C C . GLU A 1 231 ? -13.313 10.464 12.696 1.00 92.00 231 GLU A C 1
ATOM 1797 O O . GLU A 1 231 ? -12.676 9.413 12.671 1.00 92.00 231 GLU A O 1
ATOM 1802 N N . VAL A 1 232 ? -14.152 10.819 11.716 1.00 92.62 232 VAL A N 1
ATOM 1803 C CA . VAL A 1 232 ? -14.357 10.022 10.497 1.00 92.62 232 VAL A CA 1
ATOM 1804 C C . VAL A 1 232 ? -13.059 9.920 9.700 1.00 92.62 232 VAL A C 1
ATOM 1806 O O . VAL A 1 232 ? -12.686 8.822 9.280 1.00 92.62 232 VAL A O 1
ATOM 1809 N N . ILE A 1 233 ? -12.344 11.034 9.516 1.00 94.44 233 ILE A N 1
ATOM 1810 C CA . ILE A 1 233 ? -11.055 11.048 8.808 1.00 94.44 233 ILE A CA 1
ATOM 1811 C C . ILE A 1 233 ? -10.042 10.169 9.547 1.00 94.44 233 ILE A C 1
ATOM 1813 O O . ILE A 1 233 ? -9.406 9.305 8.936 1.00 94.44 233 ILE A O 1
ATOM 1817 N N . LYS A 1 234 ? -9.931 10.337 10.869 1.00 96.00 234 LYS A N 1
ATOM 1818 C CA . LYS A 1 234 ? -9.012 9.553 11.701 1.00 96.00 234 LYS A CA 1
ATOM 1819 C C . LYS A 1 234 ? -9.354 8.062 11.681 1.00 96.00 234 LYS A C 1
ATOM 1821 O O . LYS A 1 234 ? -8.457 7.241 11.508 1.00 96.00 234 LYS A O 1
ATOM 1826 N N . LEU A 1 235 ? -10.628 7.704 11.829 1.00 97.06 235 LEU A N 1
ATOM 1827 C CA . LEU A 1 235 ? -11.099 6.319 11.801 1.00 97.06 235 LEU A CA 1
ATOM 1828 C C . LEU A 1 235 ? -10.806 5.667 10.453 1.00 97.06 235 LEU A C 1
ATOM 1830 O O . LEU A 1 235 ? -10.270 4.562 10.417 1.00 97.06 235 LEU A O 1
ATOM 1834 N N . LYS A 1 236 ? -11.095 6.370 9.353 1.00 96.62 236 LYS A N 1
ATOM 1835 C CA . LYS A 1 236 ? -10.779 5.897 8.005 1.00 96.62 236 LYS A CA 1
ATOM 1836 C C . LYS A 1 236 ? -9.286 5.620 7.862 1.00 96.62 236 LYS A C 1
ATOM 1838 O O . LYS A 1 236 ? -8.925 4.525 7.455 1.00 96.62 236 LYS A O 1
ATOM 1843 N N . GLN A 1 237 ? -8.433 6.561 8.265 1.00 96.94 237 GLN A N 1
ATOM 1844 C CA . GLN A 1 237 ? -6.984 6.381 8.192 1.00 96.94 237 GLN A CA 1
ATOM 1845 C C . GLN A 1 237 ? -6.513 5.165 9.005 1.00 96.94 237 GLN A C 1
ATOM 1847 O O . GLN A 1 237 ? -5.684 4.399 8.528 1.00 96.94 237 GLN A O 1
ATOM 1852 N N . LYS A 1 238 ? -7.057 4.952 10.210 1.00 97.56 238 LYS A N 1
ATOM 1853 C CA . LYS A 1 238 ? -6.708 3.788 11.039 1.00 97.56 238 LYS A CA 1
ATOM 1854 C C . LYS A 1 238 ? -7.176 2.466 10.442 1.00 97.56 238 LYS A C 1
ATOM 1856 O O . LYS A 1 238 ? -6.448 1.486 10.541 1.00 97.56 238 LYS A O 1
ATOM 1861 N N . LEU A 1 239 ? -8.358 2.437 9.831 1.00 97.94 239 LEU A N 1
ATOM 1862 C CA . LEU A 1 239 ? -8.852 1.257 9.123 1.00 97.94 239 LEU A CA 1
ATOM 1863 C C . LEU A 1 239 ? -8.016 0.973 7.867 1.00 97.94 239 LEU A C 1
ATOM 1865 O O . LEU A 1 239 ? -7.691 -0.180 7.615 1.00 97.94 239 LEU A O 1
ATOM 1869 N N . ASP A 1 240 ? -7.620 2.007 7.119 1.00 97.81 240 ASP A N 1
ATOM 1870 C CA . ASP A 1 240 ? -6.752 1.866 5.943 1.00 97.81 240 ASP A CA 1
ATOM 1871 C C . ASP A 1 240 ? -5.364 1.336 6.356 1.00 97.81 240 ASP A C 1
ATOM 1873 O O . ASP A 1 240 ? -4.839 0.412 5.738 1.00 97.81 240 ASP A O 1
ATOM 1877 N N . ASP A 1 241 ? -4.794 1.856 7.449 1.00 97.81 241 ASP A N 1
ATOM 1878 C CA . ASP A 1 241 ? -3.554 1.332 8.034 1.00 97.81 241 ASP A CA 1
ATOM 1879 C C . ASP A 1 241 ? -3.718 -0.132 8.469 1.00 97.81 241 ASP A C 1
ATOM 1881 O O . ASP A 1 241 ? -2.836 -0.952 8.216 1.00 97.81 241 ASP A O 1
ATOM 1885 N N . TYR A 1 242 ? -4.844 -0.473 9.102 1.00 98.12 242 TYR A N 1
ATOM 1886 C CA . TYR A 1 242 ? -5.138 -1.834 9.551 1.00 98.12 242 TYR A CA 1
ATOM 1887 C C . TYR A 1 242 ? -5.205 -2.814 8.377 1.00 98.12 242 TYR A C 1
ATOM 1889 O O . TYR A 1 242 ? -4.597 -3.880 8.453 1.00 98.12 242 TYR A O 1
ATOM 1897 N N . ASP A 1 243 ? -5.878 -2.445 7.285 1.00 97.56 243 ASP A N 1
ATOM 1898 C CA . ASP A 1 243 ? -5.982 -3.273 6.079 1.00 97.56 243 ASP A CA 1
ATOM 1899 C C . ASP A 1 243 ? -4.605 -3.509 5.436 1.00 97.56 243 ASP A C 1
ATOM 1901 O O . ASP A 1 243 ? -4.265 -4.650 5.118 1.00 97.56 243 ASP A O 1
ATOM 1905 N N . ILE A 1 244 ? -3.763 -2.470 5.334 1.00 97.75 244 ILE A N 1
ATOM 1906 C CA . ILE A 1 244 ? -2.404 -2.603 4.778 1.00 97.75 244 ILE A CA 1
ATOM 1907 C C . ILE A 1 244 ? -1.566 -3.602 5.584 1.00 97.75 244 ILE A C 1
ATOM 1909 O O . ILE A 1 244 ? -0.858 -4.430 5.006 1.00 97.75 244 ILE A O 1
ATOM 1913 N N . ILE A 1 245 ? -1.629 -3.523 6.917 1.00 97.81 245 ILE A N 1
ATOM 1914 C CA . ILE A 1 245 ? -0.870 -4.417 7.798 1.00 97.81 245 ILE A CA 1
ATOM 1915 C C . ILE A 1 245 ? -1.477 -5.823 7.809 1.00 97.81 245 ILE A C 1
ATOM 1917 O O . ILE A 1 245 ? -0.733 -6.800 7.867 1.00 97.81 245 ILE A O 1
ATOM 1921 N N . ALA A 1 246 ? -2.800 -5.963 7.739 1.00 97.38 246 ALA A N 1
ATOM 1922 C CA . ALA A 1 246 ? -3.456 -7.267 7.739 1.00 97.38 246 ALA A CA 1
ATOM 1923 C C . ALA A 1 246 ? -3.136 -8.059 6.461 1.00 97.38 246 ALA A C 1
ATOM 1925 O O . ALA A 1 246 ? -2.822 -9.245 6.546 1.00 97.38 246 ALA A O 1
ATOM 1926 N N . ASP A 1 247 ? -3.109 -7.387 5.309 1.00 97.25 247 ASP A N 1
ATOM 1927 C CA . ASP A 1 247 ? -2.832 -7.998 4.004 1.00 97.25 247 ASP A CA 1
ATOM 1928 C C . ASP A 1 247 ? -1.368 -7.836 3.567 1.00 97.25 247 ASP A C 1
ATOM 1930 O O . ASP A 1 247 ? -1.053 -7.922 2.382 1.00 97.25 247 ASP A O 1
ATOM 1934 N N . LEU A 1 248 ? -0.449 -7.619 4.515 1.00 97.12 248 LEU A N 1
ATOM 1935 C CA . LEU A 1 248 ? 0.956 -7.285 4.253 1.00 97.12 248 LEU A CA 1
ATOM 1936 C C . LEU A 1 248 ? 1.608 -8.161 3.174 1.00 97.12 248 LEU A C 1
ATOM 1938 O O . LEU A 1 248 ? 2.232 -7.641 2.253 1.00 97.12 248 LEU A O 1
ATOM 1942 N N . HIS A 1 249 ? 1.458 -9.483 3.275 1.00 95.38 249 HIS A N 1
ATOM 1943 C CA . HIS A 1 249 ? 2.051 -10.410 2.313 1.00 95.38 249 HIS A CA 1
ATOM 1944 C C . HIS A 1 249 ? 1.471 -10.237 0.902 1.00 95.38 249 HIS A C 1
ATOM 1946 O O . HIS A 1 249 ? 2.224 -10.221 -0.067 1.00 95.38 249 HIS A O 1
ATOM 1952 N N . ALA A 1 250 ? 0.148 -10.090 0.782 1.00 96.44 250 ALA A N 1
ATOM 1953 C CA . ALA A 1 250 ? -0.508 -9.877 -0.506 1.00 96.44 250 ALA A CA 1
ATOM 1954 C C . ALA A 1 250 ? -0.092 -8.532 -1.116 1.00 96.44 250 ALA A C 1
ATOM 1956 O O . ALA A 1 250 ? 0.284 -8.484 -2.282 1.00 96.44 250 ALA A O 1
ATOM 1957 N N . ASN A 1 251 ? -0.044 -7.479 -0.296 1.00 97.25 251 ASN A N 1
ATOM 1958 C CA . ASN A 1 251 ? 0.385 -6.148 -0.716 1.00 97.25 251 ASN A CA 1
ATOM 1959 C C . ASN A 1 251 ? 1.839 -6.137 -1.213 1.00 97.25 251 ASN A C 1
ATOM 1961 O O . ASN A 1 251 ? 2.141 -5.485 -2.206 1.00 97.25 251 ASN A O 1
ATOM 1965 N N . ILE A 1 252 ? 2.748 -6.860 -0.547 1.00 97.25 252 ILE A N 1
ATOM 1966 C CA . ILE A 1 252 ? 4.140 -6.998 -1.006 1.00 97.25 252 ILE A CA 1
ATOM 1967 C C . ILE A 1 252 ? 4.201 -7.785 -2.314 1.00 97.25 252 ILE A C 1
ATOM 1969 O O . ILE A 1 252 ? 4.898 -7.363 -3.231 1.00 97.25 252 ILE A O 1
ATOM 1973 N N . ALA A 1 253 ? 3.478 -8.903 -2.413 1.00 96.00 253 ALA A N 1
ATOM 1974 C CA . ALA A 1 253 ? 3.473 -9.729 -3.617 1.00 96.00 253 ALA A CA 1
ATOM 1975 C C . ALA A 1 253 ? 2.948 -8.957 -4.840 1.00 96.00 253 ALA A C 1
ATOM 1977 O O . ALA A 1 253 ? 3.554 -9.017 -5.905 1.00 96.00 253 ALA A O 1
ATOM 1978 N N . GLU A 1 254 ? 1.871 -8.186 -4.678 1.00 94.25 254 GLU A N 1
ATOM 1979 C CA . GLU A 1 254 ? 1.329 -7.316 -5.727 1.00 94.25 254 GLU A CA 1
ATOM 1980 C C . GLU A 1 254 ? 2.289 -6.166 -6.065 1.00 94.25 254 GLU A C 1
ATOM 1982 O O . GLU A 1 254 ? 2.553 -5.876 -7.234 1.00 94.25 254 GLU A O 1
ATOM 1987 N N . ALA A 1 255 ? 2.864 -5.524 -5.045 1.00 95.31 255 ALA A N 1
ATOM 1988 C CA . ALA A 1 255 ? 3.814 -4.440 -5.248 1.00 95.31 255 ALA A CA 1
ATOM 1989 C C . ALA A 1 255 ? 5.118 -4.911 -5.903 1.00 95.31 255 ALA A C 1
ATOM 1991 O O . ALA A 1 255 ? 5.783 -4.086 -6.517 1.00 95.31 255 ALA A O 1
ATOM 1992 N N . CYS A 1 256 ? 5.488 -6.188 -5.790 1.00 95.19 256 CYS A N 1
ATOM 1993 C CA . CYS A 1 256 ? 6.707 -6.780 -6.346 1.00 95.19 256 CYS A CA 1
ATOM 1994 C C . CYS A 1 256 ? 6.432 -7.716 -7.535 1.00 95.19 256 CYS A C 1
ATOM 1996 O O . CYS A 1 256 ? 7.167 -8.679 -7.751 1.00 95.19 256 CYS A O 1
ATOM 1998 N N . ASP A 1 257 ? 5.408 -7.431 -8.344 1.00 91.00 257 ASP A N 1
ATOM 1999 C CA . ASP A 1 257 ? 5.233 -8.121 -9.623 1.00 91.00 257 ASP A CA 1
ATOM 2000 C C . ASP A 1 257 ? 6.296 -7.675 -10.649 1.00 91.00 257 ASP A C 1
ATOM 2002 O O . ASP A 1 257 ? 6.337 -6.527 -11.098 1.00 91.00 257 ASP A O 1
ATOM 2006 N N . TYR A 1 258 ? 7.158 -8.612 -11.051 1.00 92.50 258 TYR A N 1
ATOM 2007 C CA . TYR A 1 258 ? 8.221 -8.394 -12.037 1.00 92.50 258 TYR A CA 1
ATOM 2008 C C . TYR A 1 258 ? 7.830 -8.795 -13.468 1.00 92.50 258 TYR A C 1
ATOM 2010 O O . TYR A 1 258 ? 8.689 -8.800 -14.357 1.00 92.50 258 TYR A O 1
ATOM 2018 N N . SER A 1 259 ? 6.554 -9.104 -13.725 1.00 90.06 259 SER A N 1
ATOM 2019 C CA . SER A 1 259 ? 6.018 -9.472 -15.046 1.00 90.06 259 SER A CA 1
ATOM 2020 C C . SER A 1 259 ? 6.351 -8.460 -16.150 1.00 90.06 259 SER A C 1
ATOM 2022 O O . SER A 1 259 ? 6.509 -8.838 -17.313 1.00 90.06 259 SER A O 1
ATOM 2024 N N . VAL A 1 260 ? 6.575 -7.187 -15.804 1.00 88.50 260 VAL A N 1
ATOM 2025 C CA . VAL A 1 260 ? 7.048 -6.135 -16.722 1.00 88.50 260 VAL A CA 1
ATOM 2026 C C . VAL A 1 260 ? 8.293 -6.552 -17.520 1.00 88.50 260 VAL A C 1
ATOM 2028 O O . VAL A 1 260 ? 8.418 -6.215 -18.697 1.00 88.50 260 VAL A O 1
ATOM 2031 N N . LEU A 1 261 ? 9.190 -7.342 -16.921 1.00 88.62 261 LEU A N 1
ATOM 2032 C CA . LEU A 1 261 ? 10.392 -7.857 -17.579 1.00 88.62 261 LEU A CA 1
ATOM 2033 C C . LEU A 1 261 ? 10.072 -8.894 -18.667 1.00 88.62 261 LEU A C 1
ATOM 2035 O O . LEU A 1 261 ? 10.806 -8.999 -19.650 1.00 88.62 261 LEU A O 1
ATOM 2039 N N . LEU A 1 262 ? 8.974 -9.637 -18.505 1.00 87.75 262 LEU A N 1
ATOM 2040 C CA . LEU A 1 262 ? 8.478 -10.601 -19.490 1.00 87.75 262 LEU A CA 1
ATOM 2041 C C . LEU A 1 262 ? 7.730 -9.908 -20.627 1.00 87.75 262 LEU A C 1
ATOM 2043 O O . LEU A 1 262 ? 7.822 -10.348 -21.771 1.00 87.75 262 LEU A O 1
ATOM 2047 N N . HIS A 1 263 ? 7.007 -8.830 -20.322 1.00 85.75 263 HIS A N 1
ATOM 2048 C CA . HIS A 1 263 ? 6.273 -8.063 -21.324 1.00 85.75 263 HIS A CA 1
ATOM 2049 C C . HIS A 1 263 ? 7.184 -7.174 -22.183 1.00 85.75 263 HIS A C 1
ATOM 2051 O O . HIS A 1 263 ? 6.916 -6.987 -23.368 1.00 85.75 263 HIS A O 1
ATOM 2057 N N . HIS A 1 264 ? 8.284 -6.666 -21.617 1.00 85.88 264 HIS A N 1
ATOM 2058 C CA . HIS A 1 264 ? 9.227 -5.759 -22.285 1.00 85.88 264 HIS A CA 1
ATOM 2059 C C . HIS A 1 264 ? 10.623 -6.388 -22.410 1.00 85.88 264 HIS A C 1
ATOM 2061 O O . HIS A 1 264 ? 11.627 -5.838 -21.954 1.00 85.88 264 HIS A O 1
ATOM 2067 N N . GLN A 1 265 ? 10.695 -7.558 -23.054 1.00 84.94 265 GLN A N 1
ATOM 2068 C CA . GLN A 1 265 ? 11.887 -8.426 -23.084 1.00 84.94 265 GLN A CA 1
ATOM 2069 C C . GLN A 1 265 ? 13.157 -7.757 -23.629 1.00 84.94 265 GLN A C 1
ATOM 2071 O O . GLN A 1 265 ? 14.266 -8.151 -23.273 1.00 84.94 265 GLN A O 1
ATOM 2076 N N . SER A 1 266 ? 13.025 -6.719 -24.460 1.00 85.00 266 SER A N 1
ATOM 2077 C CA . SER A 1 266 ? 14.159 -5.964 -25.009 1.00 85.00 266 SER A CA 1
ATOM 2078 C C . SER A 1 266 ? 14.953 -5.192 -23.946 1.00 85.00 266 SER A C 1
ATOM 2080 O O . SER A 1 266 ? 16.119 -4.857 -24.175 1.00 85.00 266 SER A O 1
ATOM 2082 N N . MET A 1 267 ? 14.369 -4.945 -22.768 1.00 87.38 267 MET A N 1
ATOM 2083 C CA . MET A 1 267 ? 15.036 -4.252 -21.667 1.00 87.38 267 MET A CA 1
ATOM 2084 C C . MET A 1 267 ? 16.190 -5.062 -21.074 1.00 87.38 267 MET A C 1
ATOM 2086 O O . MET A 1 267 ? 17.242 -4.487 -20.794 1.00 87.38 267 MET A O 1
ATOM 2090 N N . ILE A 1 268 ? 16.025 -6.381 -20.902 1.00 86.12 268 ILE A N 1
ATOM 2091 C CA . ILE A 1 268 ? 17.031 -7.223 -20.236 1.00 86.12 268 ILE A CA 1
ATOM 2092 C C . ILE A 1 268 ? 18.342 -7.256 -21.039 1.00 86.12 268 ILE A C 1
ATOM 2094 O O . ILE A 1 268 ? 19.376 -6.898 -20.469 1.00 86.12 268 ILE A O 1
ATOM 2098 N N . PRO A 1 269 ? 18.358 -7.595 -22.347 1.00 86.00 269 PRO A N 1
ATOM 2099 C CA . PRO A 1 269 ? 19.591 -7.564 -23.129 1.00 86.00 269 PRO A CA 1
ATOM 2100 C C . PRO A 1 269 ? 20.220 -6.168 -23.167 1.00 86.00 269 PRO A C 1
ATOM 2102 O O . PRO A 1 269 ? 21.433 -6.034 -23.010 1.00 86.00 269 PRO A O 1
ATOM 2105 N N . ALA A 1 270 ? 19.406 -5.116 -23.320 1.00 85.44 270 ALA A N 1
ATOM 2106 C CA . ALA A 1 270 ? 19.887 -3.737 -23.328 1.00 85.44 270 ALA A CA 1
ATOM 2107 C C . ALA A 1 270 ? 20.578 -3.357 -22.008 1.00 85.44 270 ALA A C 1
ATOM 2109 O O . ALA A 1 270 ? 21.628 -2.712 -22.023 1.00 85.44 270 ALA A O 1
ATOM 2110 N N . TYR A 1 271 ? 20.024 -3.788 -20.875 1.00 87.56 271 TYR A N 1
ATOM 2111 C CA . TYR A 1 271 ? 20.604 -3.559 -19.559 1.00 87.56 271 TYR A CA 1
ATOM 2112 C C . TYR A 1 271 ? 21.871 -4.388 -19.326 1.00 87.56 271 TYR A C 1
ATOM 2114 O O . TYR A 1 271 ? 22.905 -3.842 -18.936 1.00 87.56 271 TYR A O 1
ATOM 2122 N N . LEU A 1 272 ? 21.837 -5.688 -19.629 1.00 85.81 272 LEU A N 1
ATOM 2123 C CA . LEU A 1 272 ? 22.985 -6.575 -19.446 1.00 85.81 272 LEU A CA 1
ATOM 2124 C C . LEU A 1 272 ? 24.178 -6.144 -20.300 1.00 85.81 272 LEU A C 1
ATOM 2126 O O . LEU A 1 272 ? 25.298 -6.144 -19.795 1.00 85.81 272 LEU A O 1
ATOM 2130 N N . MET A 1 273 ? 23.969 -5.688 -21.539 1.00 84.88 273 MET A N 1
ATOM 2131 C CA . MET A 1 273 ? 25.041 -5.104 -22.358 1.00 84.88 273 MET A CA 1
ATOM 2132 C C . MET A 1 273 ? 25.687 -3.879 -21.697 1.00 84.88 273 MET A C 1
ATOM 2134 O O . MET A 1 273 ? 26.896 -3.682 -21.802 1.00 84.88 273 MET A O 1
ATOM 2138 N N . LEU A 1 274 ? 24.912 -3.051 -20.990 1.00 81.00 274 LEU A N 1
ATOM 2139 C CA . LEU A 1 274 ? 25.448 -1.890 -20.276 1.00 81.00 274 LEU A CA 1
ATOM 2140 C C . LEU A 1 274 ? 26.275 -2.304 -19.058 1.00 81.00 274 LEU A C 1
ATOM 2142 O O . LEU A 1 274 ? 27.344 -1.739 -18.829 1.00 81.00 274 LEU A O 1
ATOM 2146 N N . VAL A 1 275 ? 25.794 -3.269 -18.274 1.00 80.12 275 VAL A N 1
ATOM 2147 C CA . VAL A 1 275 ? 26.491 -3.748 -17.070 1.00 80.12 275 VAL A CA 1
ATOM 2148 C C . VAL A 1 275 ? 27.760 -4.512 -17.449 1.00 80.12 275 VAL A C 1
ATOM 2150 O O . VAL A 1 275 ? 28.838 -4.203 -16.943 1.00 80.12 275 VAL A O 1
ATOM 2153 N N . THR A 1 276 ? 27.662 -5.447 -18.395 1.00 76.50 276 THR A N 1
ATOM 2154 C CA . THR A 1 276 ? 28.795 -6.254 -18.873 1.00 76.50 276 THR A CA 1
ATOM 2155 C C . THR A 1 276 ? 29.789 -5.432 -19.687 1.00 76.50 276 THR A C 1
ATOM 2157 O O . THR A 1 276 ? 30.991 -5.599 -19.512 1.00 76.50 276 THR A O 1
ATOM 2160 N N . GLY A 1 277 ? 29.334 -4.476 -20.503 1.00 64.38 277 GLY A N 1
ATOM 2161 C CA . GLY A 1 277 ? 30.213 -3.545 -21.214 1.00 64.38 277 GLY A CA 1
ATOM 2162 C C . GLY A 1 277 ? 31.007 -2.647 -20.261 1.00 64.38 277 GLY A C 1
ATOM 2163 O O . GLY A 1 277 ? 32.199 -2.427 -20.468 1.00 64.38 277 GLY A O 1
ATOM 2164 N N . LYS A 1 278 ? 30.386 -2.188 -19.163 1.00 59.66 278 LYS A N 1
ATOM 2165 C CA . LYS A 1 278 ? 31.086 -1.479 -18.075 1.00 59.66 278 LYS A CA 1
ATOM 2166 C C . LYS A 1 278 ? 32.046 -2.391 -17.315 1.00 59.66 278 LYS A C 1
ATOM 2168 O O . LYS A 1 278 ? 33.117 -1.927 -16.936 1.00 59.66 278 LYS A O 1
ATOM 2173 N N . PHE A 1 279 ? 31.686 -3.657 -17.097 1.00 52.31 279 PHE A N 1
ATOM 2174 C CA . PHE A 1 279 ? 32.563 -4.645 -16.469 1.00 52.31 279 PHE A CA 1
ATOM 2175 C C . PHE A 1 279 ? 33.798 -4.898 -17.341 1.00 52.31 279 PHE A C 1
ATOM 2177 O O . PHE A 1 279 ? 34.902 -4.648 -16.887 1.00 52.31 279 PHE A O 1
ATOM 2184 N N . LEU A 1 280 ? 33.629 -5.219 -18.626 1.00 51.00 280 LEU A N 1
ATOM 2185 C CA . LEU A 1 280 ? 34.727 -5.407 -19.581 1.00 51.00 280 LEU A CA 1
ATOM 2186 C C . LEU A 1 280 ? 35.591 -4.149 -19.764 1.00 51.00 280 LEU A C 1
ATOM 2188 O O . LEU A 1 280 ? 36.804 -4.263 -19.914 1.00 51.00 280 LEU A O 1
ATOM 2192 N N . ALA A 1 281 ? 35.006 -2.948 -19.718 1.00 50.66 281 ALA A N 1
ATOM 2193 C CA . ALA A 1 281 ? 35.765 -1.696 -19.728 1.00 50.66 281 ALA A CA 1
ATOM 2194 C C . ALA A 1 281 ? 36.556 -1.469 -18.424 1.00 50.66 281 ALA A C 1
ATOM 2196 O O . ALA A 1 281 ? 37.675 -0.968 -18.479 1.00 50.66 281 ALA A O 1
ATOM 2197 N N . ARG A 1 282 ? 36.015 -1.871 -17.263 1.00 45.38 282 ARG A N 1
ATOM 2198 C CA . ARG A 1 282 ? 36.711 -1.829 -15.963 1.00 45.38 282 ARG A CA 1
ATOM 2199 C C . ARG A 1 282 ? 37.799 -2.900 -15.835 1.00 45.38 282 ARG A C 1
ATOM 2201 O O . ARG A 1 282 ? 38.815 -2.634 -15.207 1.00 45.38 282 ARG A O 1
ATOM 2208 N N . THR A 1 283 ? 37.628 -4.070 -16.450 1.00 44.59 283 THR A N 1
ATOM 2209 C CA . THR A 1 283 ? 38.626 -5.158 -16.468 1.00 44.59 283 THR A CA 1
ATOM 2210 C C . THR A 1 283 ? 39.678 -4.986 -17.577 1.00 44.59 283 THR A C 1
ATOM 2212 O O . THR A 1 283 ? 40.668 -5.708 -17.605 1.00 44.59 283 THR A O 1
ATOM 2215 N N . ARG A 1 284 ? 39.529 -4.003 -18.479 1.00 39.03 284 ARG A N 1
ATOM 2216 C CA . ARG A 1 284 ? 40.521 -3.640 -19.517 1.00 39.03 284 ARG A CA 1
ATOM 2217 C C . ARG A 1 284 ? 41.682 -2.769 -19.006 1.00 39.03 284 ARG A C 1
ATOM 2219 O O . ARG A 1 284 ? 42.309 -2.051 -19.779 1.00 39.03 284 ARG A O 1
ATOM 2226 N N . ILE A 1 285 ? 42.020 -2.886 -17.726 1.00 46.06 285 ILE A N 1
ATOM 2227 C CA . ILE A 1 285 ? 43.320 -2.494 -17.179 1.00 46.06 285 ILE A CA 1
ATOM 2228 C C . ILE A 1 285 ? 43.966 -3.805 -16.712 1.00 46.06 285 ILE A C 1
ATOM 2230 O O . ILE A 1 285 ? 43.439 -4.446 -15.810 1.00 46.06 285 ILE A O 1
ATOM 2234 N N . ASN A 1 286 ? 45.071 -4.197 -17.358 1.00 40.31 286 ASN A N 1
ATOM 2235 C CA . ASN A 1 286 ? 45.860 -5.436 -17.180 1.00 40.31 286 ASN A CA 1
ATOM 2236 C C . ASN A 1 286 ? 45.608 -6.589 -18.171 1.00 40.31 286 ASN A C 1
ATOM 2238 O O . ASN A 1 286 ? 45.590 -7.751 -17.781 1.00 40.31 286 ASN A O 1
ATOM 2242 N N . PHE A 1 287 ? 45.586 -6.300 -19.476 1.00 33.97 287 PHE A N 1
ATOM 2243 C CA . PHE A 1 287 ? 46.268 -7.204 -20.413 1.00 33.97 287 PHE A CA 1
ATOM 2244 C C . PHE A 1 287 ? 47.528 -6.518 -20.935 1.00 33.97 287 PHE A C 1
ATOM 2246 O O . PHE A 1 287 ? 47.510 -5.636 -21.790 1.00 33.97 287 PHE A O 1
ATOM 2253 N N . ILE A 1 288 ? 48.618 -6.908 -20.284 1.00 33.97 288 ILE A N 1
ATOM 2254 C CA . ILE A 1 288 ? 50.013 -6.609 -20.565 1.00 33.97 288 ILE A CA 1
ATOM 2255 C C . ILE A 1 288 ? 50.304 -6.803 -22.059 1.00 33.97 288 ILE A C 1
ATOM 2257 O O . ILE A 1 288 ? 49.953 -7.824 -22.650 1.00 33.97 288 ILE A O 1
ATOM 2261 N N . LYS A 1 289 ? 51.017 -5.832 -22.647 1.00 41.78 289 LYS A N 1
ATOM 2262 C CA . LYS A 1 289 ? 51.833 -6.035 -23.849 1.00 41.78 289 LYS A CA 1
ATOM 2263 C C . LYS A 1 289 ? 52.760 -7.229 -23.605 1.00 41.78 289 LYS A C 1
ATOM 2265 O O . LYS A 1 289 ? 53.778 -7.076 -22.939 1.00 41.78 289 LYS A O 1
ATOM 2270 N N . ILE A 1 290 ? 52.463 -8.380 -24.193 1.00 30.50 290 ILE A N 1
ATOM 2271 C CA . ILE A 1 290 ? 53.487 -9.382 -24.488 1.00 30.50 290 ILE A CA 1
ATOM 2272 C C . ILE A 1 290 ? 53.625 -9.404 -26.004 1.00 30.50 290 ILE A C 1
ATOM 2274 O O . ILE A 1 290 ? 52.911 -10.115 -26.703 1.00 30.50 290 ILE A O 1
ATOM 2278 N N . LYS A 1 291 ? 54.542 -8.574 -26.514 1.00 31.92 291 LYS A N 1
ATOM 2279 C CA . LYS A 1 291 ? 55.183 -8.859 -27.796 1.00 31.92 291 LYS A CA 1
ATOM 2280 C C . LYS A 1 291 ? 56.110 -10.046 -27.549 1.00 31.92 291 LYS A C 1
ATOM 2282 O O . LYS A 1 291 ? 57.062 -9.925 -26.780 1.00 31.92 291 LYS A O 1
ATOM 2287 N N . ARG A 1 292 ? 55.829 -11.175 -28.188 1.00 32.94 292 ARG A N 1
ATOM 2288 C CA . ARG A 1 292 ? 56.849 -12.164 -28.531 1.00 32.94 292 ARG A CA 1
ATOM 2289 C C . ARG A 1 292 ? 56.963 -12.183 -30.053 1.00 32.94 292 ARG A C 1
ATOM 2291 O O . ARG A 1 292 ? 55.928 -12.161 -30.712 1.00 32.94 292 ARG A O 1
ATOM 2298 N N . THR A 1 293 ? 58.229 -12.224 -30.482 1.00 35.09 293 THR A N 1
ATOM 2299 C CA . THR A 1 293 ? 58.829 -12.102 -31.825 1.00 35.09 293 THR A CA 1
ATOM 2300 C C . THR A 1 293 ? 58.838 -10.699 -32.402 1.00 35.09 293 THR A C 1
ATOM 2302 O O . THR A 1 293 ? 57.770 -10.218 -32.837 1.00 35.09 293 THR A O 1
#

Radius of gyration: 25.57 Å; chains: 1; bounding box: 95×32×58 Å

=== Feature glossary ===
The record interleaves many kinds of information about one protein. Here is each kind framed as the question it answers.

Q: What does the local fold look like, residue by residue?
A: A 3Di character summarizes, for each residue, the relative orientation of the Cα frame of its nearest spatial neighbor. Because it encodes fold topology rather than chemistry, 3Di alignments detect remote structural similarity that sequence alignment misses.

Q: Which residues are in helices, strands, or loops?
A: Secondary structure is the local, repeating backbone conformation. DSSP classifies it into eight states by reading the hydrogen-bond network: three helix types (H, G, I), two β types (E, B), two non-regular types (T, S), and unstructured coil (-).

Q: How big and how compact is the whole molecule?
A: Three whole-structure scalars: the radius of gyration (RMS distance of Cα from centroid, in Å), the count of Cα–Cα contacts (pairs closer than 8 Å and separated by more than four residues in sequence — i.e. tertiary, not local, contacts), and the bounding-box dimensions. Together they distinguish compact globular folds from extended fibres or disordered chains.

Q: How confident is the AlphaFold model at each residue?
A: For AlphaFold models, the B-factor field carries pLDDT — the model's own estimate of local accuracy on a 0–100 scale. Regions with pLDDT<50 should be treated as essentially unmodeled; they often correspond to intrinsically disordered segments.

Q: What family and function is it annotated with?
A: Functional annotations link the protein to curated databases. InterPro entries identify conserved domains and families by matching the sequence against member-database signatures (Pfam, PROSITE, CDD, …). Gene Ontology (GO) terms describe molecular function, biological process, and cellular component in a controlled vocabulary. CATH places the structure in a hierarchical fold classification (Class/Architecture/Topology/Homologous-superfamily). The organism is the source species.

Q: What known structures does this most resemble?
A: Nearest PDB neighbors are the top structural matches found by Foldseek when searching this structure against the entire Protein Data Bank. Each hit reports a TM-score (0 to 1; >0.5 almost always implies the same fold) and an E-value. These are *structural* homologs — they may share no detectable sequence similarity.

Q: Which residues are buried vs exposed?
A: Solvent-accessible surface area (SASA) is the area in Å² traced out by the centre of a 1.4 Å probe sphere (a water molecule) rolled over the protein's van der Waals surface (Shrake–Rupley / Lee–Richards construction). Buried residues have near-zero SASA; fully exposed residues can exceed 200 Å². The total SASA scales roughly with the number of surface residues.

Q: What are the backbone torsion angles?
A: φ (phi) and ψ (psi) are the two rotatable backbone dihedrals per residue: φ is the C(i-1)–N–Cα–C torsion, ψ is the N–Cα–C–N(i+1) torsion, both in degrees on (−180°, 180°]. α-helical residues cluster near (−60°, −45°); β-strand residues near (−120°, +130°). A Ramachandran plot is simply a scatter of (φ, ψ) for every residue.

Q: Are the domains correctly placed relative to each other?
A: Predicted aligned error is AlphaFold's pairwise confidence. Unlike pLDDT (per-residue), PAE is per-residue-pair and captures whether two parts of the structure are correctly placed relative to each other. Units are ångströms of expected positional error.

Q: What if only a Cα trace is available?
A: P-SEA three-state annotation labels each residue as helix, strand, or coil based purely on the geometry of the Cα trace. It serves as a fallback when the full backbone (and thus DSSP) is unavailable.

Q: What is the amino-acid chain?
A: This is the polypeptide sequence — one letter per residue, N-terminus first. Length ranges from a few dozen residues for small domains to over a thousand for large multi-domain proteins.

Q: What do the rendered images show?
A: The six renders are orthographic views along the three Cartesian axes in both directions. Representation (cartoon, sticks, or surface) and color scheme (sequence-rainbow or by-chain) vary across proteins so the training set covers all the common visualization conventions.

Q: What do the diagnostic plots show?
A: Plot images: a contact map (which residues are close in 3D, as an N×N binary image), a Ramachandran scatter (backbone torsion angles, revealing secondary-structure composition at a glance), and — for AlphaFold structures — a PAE heatmap (pairwise prediction confidence).

Q: How mobile is each atom in the crystal?
A: B-factor (Debye–Waller factor) reflects atomic displacement in the crystal lattice. It is an experimental observable (units Å²), not a prediction; low values mean the atom is pinned down, high values mean it moves or is heterogeneous across the crystal.

Q: Where is each backbone atom in 3D?
A: The mmCIF table is the protein's shape written out atom by atom. For each backbone N, Cα, C, and carbonyl O, it records an (x, y, z) coordinate triple in Å plus the residue type, chain letter, and residue number.